Protein AF-0000000080793799 (afdb_homodimer)

Sequence (216 aa):
MGTHQEKREVLRRMFQERGFVVGDGLKYGVDLLLYTDCPSKVHSRYGILIDRRHTLLDIVGVQRTCASVNKALVVVFFDGLDVQMVSAERMELSGGGDRSLAARSPGTMGTHQEKREVLRRMFQERGFVVGDGLKYGVDLLLYTDCPSKVHSRYGILIDRRHTLLDIVGVQRTCASVNKALVVVFFDGLDVQMVSAERMELSGGGDRSLAARSPGT

InterPro domains:
  IPR006676 tRNA-splicing endonuclease [PTHR21227] (15-79)
  IPR006677 tRNA intron endonuclease, catalytic domain-like [PF01974] (7-79)
  IPR006677 tRNA intron endonuclease, catalytic domain-like [cd22363] (17-75)
  IPR011856 tRNA endonuclease-like domain superfamily [G3DSA:3.40.1350.10] (10-92)
  IPR036167 tRNA intron endonuclease, catalytic domain-like superfamily [SSF53032] (14-79)

Solvent-accessible surface area (backbone atoms only — not comparable to full-atom values): 11858 Å² total; per-residue (Å²): 131,70,54,71,68,51,48,49,51,52,51,48,51,55,43,42,75,60,56,28,40,77,45,82,14,62,94,56,70,24,62,29,26,34,16,41,42,61,68,91,77,36,68,51,48,34,33,34,31,72,60,79,79,56,47,67,67,53,48,51,54,39,35,51,52,27,46,75,72,62,20,46,31,32,40,30,41,73,60,82,93,42,78,43,38,31,33,49,42,72,46,40,72,61,79,83,52,98,43,23,59,68,42,55,70,79,75,127,131,69,54,71,69,50,49,51,48,52,50,50,51,55,43,42,75,60,55,28,40,76,44,82,14,62,93,54,69,25,61,28,26,34,15,42,42,59,68,92,76,36,68,50,47,34,32,34,30,72,59,78,80,56,47,68,68,53,48,51,54,38,34,50,52,28,47,75,70,64,20,48,29,32,40,31,41,72,59,81,92,42,78,45,39,32,32,48,41,73,45,39,73,60,78,82,51,98,42,23,58,66,41,57,71,79,76,126

Structure (mmCIF, N/CA/C/O backbone):
data_AF-0000000080793799-model_v1
#
loop_
_entity.id
_entity.type
_entity.pdbx_description
1 polymer 'tRNA-intron lyase'
#
loop_
_atom_site.group_PDB
_atom_site.id
_atom_site.type_symbol
_atom_site.label_atom_id
_atom_site.label_alt_id
_atom_site.label_comp_id
_atom_site.label_asym_id
_atom_site.label_entity_id
_atom_site.label_seq_id
_atom_site.pdbx_PDB_ins_code
_atom_site.Cartn_x
_atom_site.Cartn_y
_atom_site.Cartn_z
_atom_site.occupancy
_atom_site.B_iso_or_equiv
_atom_site.auth_seq_id
_atom_site.auth_comp_id
_atom_site.auth_asym_id
_atom_site.auth_atom_id
_atom_site.pdbx_PDB_model_num
ATOM 1 N N . MET A 1 1 ? 8.195 -7.23 -22.5 1 61.59 1 MET A N 1
ATOM 2 C CA . MET A 1 1 ? 7.441 -7.75 -21.375 1 61.59 1 MET A CA 1
ATOM 3 C C . MET A 1 1 ? 6.156 -8.422 -21.828 1 61.59 1 MET A C 1
ATOM 5 O O . MET A 1 1 ? 5.531 -7.98 -22.797 1 61.59 1 MET A O 1
ATOM 9 N N . GLY A 1 2 ? 6.027 -9.742 -21.469 1 78.06 2 GLY A N 1
ATOM 10 C CA . GLY A 1 2 ? 5.043 -10.688 -21.969 1 78.06 2 GLY A CA 1
ATOM 11 C C . GLY A 1 2 ? 3.613 -10.273 -21.672 1 78.06 2 GLY A C 1
ATOM 12 O O . GLY A 1 2 ? 3.377 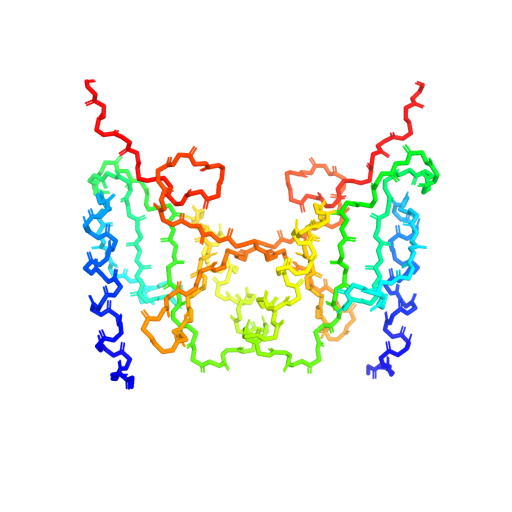-9.211 -21.078 1 78.06 2 GLY A O 1
ATOM 13 N N . THR A 1 3 ? 2.76 -10.82 -22.312 1 91.75 3 THR A N 1
ATOM 14 C CA . THR A 1 3 ? 1.328 -10.648 -22.094 1 91.75 3 THR A CA 1
ATOM 15 C C . THR A 1 3 ? 1 -10.75 -20.609 1 91.75 3 THR A C 1
ATOM 17 O O . THR A 1 3 ? 1.843 -11.164 -19.797 1 91.75 3 THR A O 1
ATOM 20 N N . HIS A 1 4 ? -0.166 -10.266 -20.203 1 94.44 4 HIS A N 1
ATOM 21 C CA . HIS A 1 4 ? -0.636 -10.383 -18.828 1 94.44 4 HIS A CA 1
ATOM 22 C C . HIS A 1 4 ? -0.598 -11.836 -18.359 1 94.44 4 HIS A C 1
ATOM 24 O O . HIS A 1 4 ? -0.172 -12.117 -17.234 1 94.44 4 HIS A O 1
ATOM 30 N N . GLN A 1 5 ? -1.033 -12.703 -19.25 1 94.94 5 GLN A N 1
ATOM 31 C CA . GLN A 1 5 ? -1.045 -14.125 -18.922 1 94.94 5 GLN A CA 1
ATOM 32 C C . GLN A 1 5 ? 0.367 -14.641 -18.656 1 94.94 5 GLN A C 1
ATOM 34 O O . GLN A 1 5 ? 0.58 -15.445 -17.75 1 94.94 5 GLN A O 1
ATOM 39 N N . GLU A 1 6 ? 1.269 -14.203 -19.438 1 94.88 6 GLU A N 1
ATOM 40 C CA . GLU A 1 6 ? 2.658 -14.609 -19.234 1 94.88 6 GLU A CA 1
ATOM 41 C C . GLU A 1 6 ? 3.203 -14.094 -17.906 1 94.88 6 GLU A C 1
ATOM 43 O O . GLU A 1 6 ? 3.912 -14.82 -17.203 1 94.88 6 GLU A O 1
ATOM 48 N N . LYS A 1 7 ? 2.881 -12.875 -17.609 1 95.38 7 LYS A N 1
ATOM 49 C CA . LYS A 1 7 ? 3.283 -12.297 -16.328 1 95.38 7 LYS A CA 1
ATOM 50 C C . LYS A 1 7 ? 2.697 -13.086 -15.156 1 95.38 7 LYS A C 1
ATOM 52 O O . LYS A 1 7 ? 3.387 -13.344 -14.172 1 95.38 7 LYS A O 1
ATOM 57 N N . ARG A 1 8 ? 1.468 -13.398 -15.305 1 96.62 8 ARG A N 1
ATOM 58 C CA . ARG A 1 8 ? 0.794 -14.195 -14.289 1 96.62 8 ARG A CA 1
ATOM 59 C C . ARG A 1 8 ? 1.518 -15.523 -14.062 1 96.62 8 ARG A C 1
ATOM 61 O O . ARG A 1 8 ? 1.715 -15.945 -12.922 1 96.62 8 ARG A O 1
ATOM 68 N N . GLU A 1 9 ? 1.863 -16.109 -15.102 1 96.44 9 GLU A N 1
ATOM 69 C CA . GLU A 1 9 ? 2.553 -17.391 -15.008 1 96.44 9 GLU A CA 1
ATOM 70 C C . GLU A 1 9 ? 3.936 -17.234 -14.383 1 96.44 9 GLU A C 1
ATOM 72 O O . GLU A 1 9 ? 4.379 -18.094 -13.617 1 96.44 9 GLU A O 1
ATOM 77 N N . VAL A 1 10 ? 4.598 -16.234 -14.781 1 95.5 10 VAL A N 1
ATOM 78 C CA . VAL A 1 10 ? 5.898 -15.945 -14.188 1 95.5 10 VAL A CA 1
ATOM 79 C C . VAL A 1 10 ? 5.75 -15.781 -12.672 1 95.5 10 VAL A C 1
ATOM 81 O O . VAL A 1 10 ? 6.516 -16.359 -11.898 1 95.5 10 VAL A O 1
ATOM 84 N N . LEU A 1 11 ? 4.789 -15.039 -12.258 1 96.25 11 LEU A N 1
ATOM 85 C CA . LEU A 1 11 ? 4.559 -14.805 -10.836 1 96.25 11 LEU A CA 1
ATOM 86 C C . LEU A 1 11 ? 4.172 -16.094 -10.125 1 96.25 11 LEU A C 1
ATOM 88 O O . LEU A 1 11 ? 4.629 -16.359 -9.008 1 96.25 11 LEU A O 1
ATOM 92 N N . ARG A 1 12 ? 3.357 -16.828 -10.766 1 96.88 12 ARG A N 1
ATOM 93 C CA . ARG A 1 12 ? 2.961 -18.109 -10.203 1 96.88 12 ARG A CA 1
ATOM 94 C C . ARG A 1 12 ? 4.18 -18.984 -9.898 1 96.88 12 ARG A C 1
ATOM 96 O O . ARG A 1 12 ? 4.324 -19.484 -8.781 1 96.88 12 ARG A O 1
ATOM 103 N N . ARG A 1 13 ? 4.98 -19.078 -10.828 1 95.62 13 ARG A N 1
ATOM 104 C CA . ARG A 1 13 ? 6.188 -19.891 -10.672 1 95.62 13 ARG A CA 1
ATOM 105 C C . ARG A 1 13 ? 7.078 -19.328 -9.57 1 95.62 13 ARG A C 1
ATOM 107 O O . ARG A 1 13 ? 7.598 -20.062 -8.734 1 95.62 13 ARG A O 1
ATOM 114 N N . MET A 1 14 ? 7.242 -18.094 -9.594 1 93.19 14 MET A N 1
ATOM 115 C CA . MET A 1 14 ? 8.07 -17.406 -8.602 1 93.19 14 MET A CA 1
ATOM 116 C C . MET A 1 14 ? 7.582 -17.703 -7.191 1 93.19 14 MET A C 1
ATOM 118 O O . MET A 1 14 ? 8.375 -18.031 -6.309 1 93.19 14 MET A O 1
ATOM 122 N N . PHE A 1 15 ? 6.34 -17.609 -6.93 1 93.88 15 PHE A N 1
ATOM 123 C CA . PHE A 1 15 ? 5.781 -17.828 -5.602 1 93.88 15 PHE A CA 1
ATOM 124 C C . PHE A 1 15 ? 5.852 -19.297 -5.223 1 93.88 15 PHE A C 1
ATOM 126 O O . PHE A 1 15 ? 6.113 -19.641 -4.066 1 93.88 15 PHE A O 1
ATOM 133 N N . GLN A 1 16 ? 5.617 -20.156 -6.176 1 93.31 16 GLN A N 1
ATOM 134 C CA . GLN A 1 16 ? 5.723 -21.594 -5.922 1 93.31 16 GLN A CA 1
ATOM 135 C C . GLN A 1 16 ? 7.145 -21.984 -5.52 1 93.31 16 GLN A C 1
ATOM 137 O O . GLN A 1 16 ? 7.34 -22.797 -4.613 1 93.31 16 GLN A O 1
ATOM 142 N N . GLU A 1 17 ? 8.055 -21.375 -6.195 1 92.06 17 GLU A N 1
ATOM 143 C CA . GLU A 1 17 ? 9.461 -21.641 -5.887 1 92.06 17 GLU A CA 1
ATOM 144 C C . GLU A 1 17 ? 9.797 -21.203 -4.465 1 92.06 17 GLU A C 1
ATOM 146 O O . GLU A 1 17 ? 10.773 -21.672 -3.883 1 92.06 17 GLU A O 1
ATOM 151 N N . ARG A 1 18 ? 8.984 -20.406 -3.924 1 88.88 18 ARG A N 1
ATOM 152 C CA . ARG A 1 18 ? 9.227 -19.906 -2.574 1 88.88 18 ARG A CA 1
ATOM 153 C C . ARG A 1 18 ? 8.336 -20.609 -1.558 1 88.88 18 ARG A C 1
ATOM 155 O O . ARG A 1 18 ? 8.25 -20.188 -0.403 1 88.88 18 ARG A O 1
ATOM 162 N N . GLY A 1 19 ? 7.625 -21.547 -2.039 1 85.69 19 GLY A N 1
ATOM 163 C CA . GLY A 1 19 ? 6.926 -22.438 -1.124 1 85.69 19 GLY A CA 1
ATOM 164 C C . GLY A 1 19 ? 5.453 -22.109 -0.974 1 85.69 19 GLY A C 1
ATOM 165 O O . GLY A 1 19 ? 4.758 -22.703 -0.151 1 85.69 19 GLY A O 1
ATOM 166 N N . PHE A 1 20 ? 5.055 -21.219 -1.722 1 90.31 20 PHE A N 1
ATOM 167 C CA . PHE A 1 20 ? 3.633 -20.906 -1.652 1 90.31 20 PHE A CA 1
ATOM 168 C C . PHE A 1 20 ? 2.82 -21.875 -2.502 1 90.31 20 PHE A C 1
ATOM 170 O O . PHE A 1 20 ? 3.295 -22.359 -3.535 1 90.31 20 PHE A O 1
ATOM 177 N N . VAL A 1 21 ? 1.717 -22.156 -1.982 1 92.94 21 VAL A N 1
ATOM 178 C CA . VAL A 1 21 ? 0.688 -22.719 -2.857 1 92.94 21 VAL A CA 1
ATOM 179 C C . VAL A 1 21 ? -0.091 -21.578 -3.518 1 92.94 21 VAL A C 1
ATOM 181 O O . VAL A 1 21 ? -0.483 -20.609 -2.854 1 92.94 21 VAL A O 1
ATOM 184 N N . VAL A 1 22 ? -0.248 -21.734 -4.832 1 94.38 22 VAL A N 1
ATOM 185 C CA . VAL A 1 22 ? -0.795 -20.609 -5.594 1 94.38 22 VAL A CA 1
ATOM 186 C C . VAL A 1 22 ? -2.154 -21 -6.172 1 94.38 22 VAL A C 1
ATOM 188 O O . VAL A 1 22 ? -2.299 -22.062 -6.781 1 94.38 22 VAL A O 1
ATOM 191 N N . GLY A 1 23 ? -3.096 -20.125 -5.891 1 95.44 23 GLY A N 1
ATOM 192 C CA . GLY A 1 23 ? -4.438 -20.344 -6.41 1 95.44 23 GLY A CA 1
ATOM 193 C C . GLY A 1 23 ? -4.918 -19.203 -7.305 1 95.44 23 GLY A C 1
ATOM 194 O O . GLY A 1 23 ? -4.207 -18.219 -7.504 1 95.44 23 GLY A O 1
ATOM 195 N N . ASP A 1 24 ? -6.121 -19.406 -7.91 1 95.5 24 ASP A N 1
ATOM 196 C CA . ASP A 1 24 ? -6.746 -18.406 -8.766 1 95.5 24 ASP A CA 1
ATOM 197 C C . ASP A 1 24 ? -7.418 -17.312 -7.926 1 95.5 24 ASP A C 1
ATOM 199 O O . ASP A 1 24 ? -8.109 -17.609 -6.949 1 95.5 24 ASP A O 1
ATOM 203 N N . GLY A 1 25 ? -7.215 -16.078 -8.352 1 96.25 25 GLY A N 1
ATOM 204 C CA . GLY A 1 25 ? -7.715 -14.977 -7.543 1 96.25 25 GLY A CA 1
ATOM 205 C C . GLY A 1 25 ? -8.867 -14.234 -8.188 1 96.25 25 GLY A C 1
ATOM 206 O O . GLY A 1 25 ? -9.367 -13.25 -7.641 1 96.25 25 GLY A O 1
ATOM 207 N N . LEU A 1 26 ? -9.359 -14.633 -9.297 1 94.38 26 LEU A N 1
ATOM 208 C CA . LEU A 1 26 ? -10.328 -13.898 -10.109 1 94.38 26 LEU A CA 1
ATOM 209 C C . LEU A 1 26 ? -11.594 -13.594 -9.305 1 94.38 26 LEU A C 1
ATOM 211 O O . LEU A 1 26 ? -12.164 -12.508 -9.422 1 94.38 26 LEU A O 1
ATOM 215 N N . LYS A 1 27 ? -12.031 -14.516 -8.539 1 93.25 27 LYS A N 1
ATOM 216 C CA . LYS A 1 27 ? -13.242 -14.336 -7.75 1 93.25 27 LYS A CA 1
ATOM 217 C C . LYS A 1 27 ? -13.109 -13.156 -6.797 1 93.25 27 LYS A C 1
ATOM 219 O O . LYS A 1 27 ? -14.117 -12.609 -6.332 1 93.25 27 LYS A O 1
ATOM 224 N N . TYR A 1 28 ? -11.953 -12.789 -6.527 1 94.81 28 TYR A N 1
ATOM 225 C CA . TYR A 1 28 ? -11.711 -11.695 -5.59 1 94.81 28 TYR A CA 1
ATOM 226 C C . TYR A 1 28 ? -11.141 -10.477 -6.305 1 94.81 28 TYR A C 1
ATOM 228 O O . TYR A 1 28 ? -10.703 -9.523 -5.656 1 94.81 28 TYR A O 1
ATOM 236 N N . GLY A 1 29 ? -11.016 -10.531 -7.562 1 95.62 29 GLY A N 1
ATOM 237 C CA . GLY A 1 29 ? -10.57 -9.367 -8.32 1 95.62 29 GLY A CA 1
ATOM 238 C C . GLY A 1 29 ? -9.055 -9.266 -8.414 1 95.62 29 GLY A C 1
ATOM 239 O O . GLY A 1 29 ? -8.523 -8.211 -8.766 1 95.62 29 GLY A O 1
ATOM 240 N N . VAL A 1 30 ? -8.398 -10.336 -8.062 1 98 30 VAL A N 1
ATOM 241 C CA . VAL A 1 30 ? -6.945 -10.336 -8.156 1 98 30 VAL A CA 1
ATOM 242 C C . VAL A 1 30 ? -6.492 -11.43 -9.117 1 98 30 VAL A C 1
ATOM 244 O O . VAL A 1 30 ? -7.309 -12.211 -9.609 1 98 30 VAL A O 1
ATOM 247 N N . ASP A 1 31 ? -5.195 -11.438 -9.352 1 98.19 31 ASP A N 1
ATOM 248 C CA . ASP A 1 31 ? -4.668 -12.383 -10.328 1 98.19 31 ASP A CA 1
ATOM 249 C C . ASP A 1 31 ? -4.387 -13.742 -9.688 1 98.19 31 ASP A C 1
ATOM 251 O O . ASP A 1 31 ? -4.672 -14.781 -10.281 1 98.19 31 ASP A O 1
ATOM 255 N N . LEU A 1 32 ? -3.766 -13.711 -8.477 1 97.75 32 LEU A N 1
ATOM 256 C CA . LEU A 1 32 ? -3.381 -14.93 -7.777 1 97.75 32 LEU A CA 1
ATOM 257 C C . LEU A 1 32 ? -3.727 -14.844 -6.297 1 97.75 32 LEU A C 1
ATOM 259 O O . LEU A 1 32 ? -3.77 -13.75 -5.727 1 97.75 32 LEU A O 1
ATOM 263 N N . LEU A 1 33 ? -3.938 -15.977 -5.691 1 96.12 33 LEU A N 1
ATOM 264 C CA . LEU A 1 33 ? -3.986 -16.141 -4.242 1 96.12 33 LEU A CA 1
ATOM 265 C C . LEU A 1 33 ? -2.773 -16.922 -3.75 1 96.12 33 LEU A C 1
ATOM 267 O O . LEU A 1 33 ? -2.344 -17.891 -4.395 1 96.12 33 LEU A O 1
ATOM 271 N N . LEU A 1 34 ? -2.281 -16.5 -2.631 1 94.38 34 LEU A N 1
ATOM 272 C CA . LEU A 1 34 ? -1.158 -17.219 -2.041 1 94.38 34 LEU A CA 1
ATOM 273 C C . LEU A 1 34 ? -1.562 -17.859 -0.721 1 94.38 34 LEU A C 1
ATOM 275 O O . LEU A 1 34 ? -2.029 -17.188 0.194 1 94.38 34 LEU A O 1
ATOM 279 N N . TYR A 1 35 ? -1.274 -19.125 -0.653 1 88.94 35 TYR A N 1
ATOM 280 C CA . TYR A 1 35 ? -1.492 -19.922 0.556 1 88.94 35 TYR A CA 1
ATOM 281 C C . TYR A 1 35 ? -0.166 -20.328 1.188 1 88.94 35 TYR A C 1
ATOM 283 O O . TYR A 1 35 ? 0.806 -20.594 0.482 1 88.94 35 TYR A O 1
ATOM 291 N N . THR A 1 36 ? -0.112 -20.234 2.479 1 79.56 36 THR A N 1
ATOM 292 C CA . THR A 1 36 ? 1.112 -20.625 3.168 1 79.56 36 THR A CA 1
ATOM 293 C C . THR A 1 36 ? 1.152 -22.141 3.381 1 79.56 36 THR A C 1
ATOM 295 O O . THR A 1 36 ? 2.188 -22.688 3.762 1 79.56 36 THR A O 1
ATOM 298 N N . ASP A 1 37 ? 0.125 -22.766 3.293 1 75.69 37 ASP A N 1
ATOM 299 C CA . ASP A 1 37 ? -0.027 -24.219 3.35 1 75.69 37 ASP A CA 1
ATOM 300 C C . ASP A 1 37 ? -1.157 -24.688 2.436 1 75.69 37 ASP A C 1
ATOM 302 O O . ASP A 1 37 ? -1.703 -23.906 1.659 1 75.69 37 ASP A O 1
ATOM 306 N N . CYS A 1 38 ? -1.33 -26.047 2.566 1 71.12 38 CYS A N 1
ATOM 307 C CA . CYS A 1 38 ? -2.391 -26.594 1.733 1 71.12 38 CYS A CA 1
ATOM 308 C C . CYS A 1 38 ? -3.693 -25.828 1.921 1 71.12 38 CYS A C 1
ATOM 310 O O . CYS A 1 38 ? -4.109 -25.578 3.053 1 71.12 38 CYS A O 1
ATOM 312 N N . PRO A 1 39 ? -4.27 -25.484 0.711 1 67.62 39 PRO A N 1
ATOM 313 C CA . PRO A 1 39 ? -5.484 -24.672 0.747 1 67.62 39 PRO A CA 1
ATOM 314 C C . PRO A 1 39 ? -6.574 -25.266 1.631 1 67.62 39 PRO A C 1
ATOM 316 O O . PRO A 1 39 ? -7.406 -24.531 2.176 1 67.62 39 PRO A O 1
ATOM 319 N N . SER A 1 40 ? -6.625 -26.484 1.667 1 68.56 40 SER A N 1
ATOM 320 C CA . SER A 1 40 ? -7.641 -27.172 2.473 1 68.56 40 SER A CA 1
ATOM 321 C C . SER A 1 40 ? -7.387 -26.969 3.963 1 68.56 40 SER A C 1
ATOM 323 O O . SER A 1 40 ? -8.289 -27.141 4.781 1 68.56 40 SER A O 1
ATOM 325 N N . LYS A 1 41 ? -6.195 -26.547 4.277 1 66.69 41 LYS A N 1
ATOM 326 C CA . LYS A 1 41 ? -5.781 -26.516 5.676 1 66.69 41 LYS A CA 1
ATOM 327 C C . LYS A 1 41 ? -5.672 -25.078 6.188 1 66.69 41 LYS A C 1
ATOM 329 O O . LYS A 1 41 ? -5.785 -24.844 7.391 1 66.69 41 LYS A O 1
ATOM 334 N N . VAL A 1 42 ? -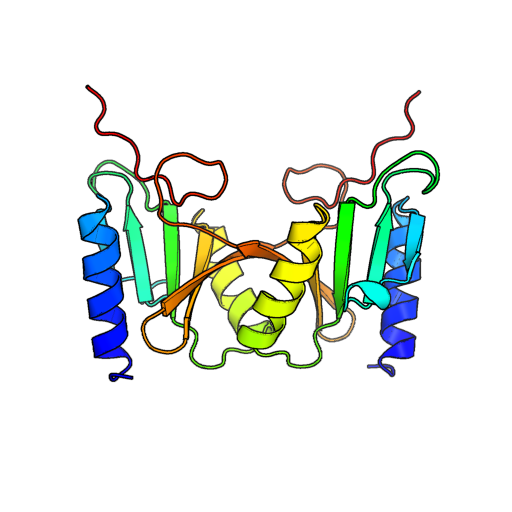5.383 -24.266 5.164 1 67.25 42 VAL A N 1
ATOM 335 C CA . VAL A 1 42 ? -5.105 -22.922 5.652 1 67.25 42 VAL A CA 1
ATOM 336 C C . VAL A 1 42 ? -5.785 -21.891 4.75 1 67.25 42 VAL A C 1
ATOM 338 O O . VAL A 1 42 ? -6.168 -22.203 3.621 1 67.25 42 VAL A O 1
ATOM 341 N N . HIS A 1 43 ? -5.98 -20.766 5.289 1 67.31 43 HIS A N 1
ATOM 342 C CA . HIS A 1 43 ? -6.504 -19.625 4.535 1 67.31 43 HIS A CA 1
ATOM 343 C C . HIS A 1 43 ? -5.391 -18.906 3.773 1 67.31 43 HIS A C 1
ATOM 345 O O . HIS A 1 43 ? -4.242 -18.891 4.223 1 67.31 43 HIS A O 1
ATOM 351 N N . SER A 1 44 ? -5.789 -18.578 2.477 1 73.5 44 SER A N 1
ATOM 352 C CA . SER A 1 44 ? -4.867 -17.703 1.769 1 73.5 44 SER A CA 1
ATOM 353 C C . SER A 1 44 ? -4.574 -16.438 2.576 1 73.5 44 SER A C 1
ATOM 355 O O . SER A 1 44 ? -5.461 -15.906 3.246 1 73.5 44 SER A O 1
ATOM 357 N N . ARG A 1 45 ? -3.385 -16.062 2.387 1 84.12 45 ARG A N 1
ATOM 358 C CA . ARG A 1 45 ? -2.963 -14.906 3.178 1 84.12 45 ARG A CA 1
ATOM 359 C C . ARG A 1 45 ? -2.836 -13.656 2.307 1 84.12 45 ARG A C 1
ATOM 361 O O . ARG A 1 45 ? -3.109 -12.547 2.76 1 84.12 45 ARG A O 1
ATOM 368 N N . TYR A 1 46 ? -2.584 -13.938 0.954 1 94.06 46 TYR A N 1
ATOM 369 C CA . TYR A 1 46 ? -2.303 -12.766 0.122 1 94.06 46 TYR A CA 1
ATOM 370 C C . TYR A 1 46 ? -3.09 -12.828 -1.182 1 94.06 46 TYR A C 1
ATOM 372 O O . TYR A 1 46 ? -3.232 -13.898 -1.78 1 94.06 46 TYR A O 1
ATOM 380 N N . GLY A 1 47 ? -3.605 -11.727 -1.613 1 97 47 GLY A N 1
ATOM 381 C CA . GLY A 1 47 ? -4.051 -11.492 -2.979 1 97 47 GLY A CA 1
ATOM 382 C C . GLY A 1 47 ? -3.045 -10.719 -3.812 1 97 47 GLY A C 1
ATOM 383 O O . GLY A 1 47 ? -2.625 -9.625 -3.432 1 97 47 GLY A O 1
ATOM 384 N N . ILE A 1 48 ? -2.729 -11.312 -4.918 1 97.81 48 ILE A N 1
ATOM 385 C CA . ILE A 1 48 ? -1.711 -10.719 -5.773 1 97.81 48 ILE A CA 1
ATOM 386 C C . ILE A 1 48 ? -2.375 -10.07 -6.988 1 97.81 48 ILE A C 1
ATOM 388 O O . ILE A 1 48 ? -3.078 -10.742 -7.75 1 97.81 48 ILE A O 1
ATOM 392 N N . LEU A 1 49 ? -2.125 -8.805 -7.199 1 98.12 49 LEU A N 1
ATOM 393 C CA . LEU A 1 49 ? -2.66 -8.031 -8.312 1 98.12 49 LEU A CA 1
ATOM 394 C C . LEU A 1 49 ? -1.536 -7.484 -9.188 1 98.12 49 LEU A C 1
ATOM 396 O O . LEU A 1 49 ? -0.673 -6.746 -8.703 1 98.12 49 LEU A O 1
ATOM 400 N N . ILE A 1 50 ? -1.54 -7.902 -10.414 1 97.25 50 ILE A N 1
ATOM 401 C CA . ILE A 1 50 ? -0.565 -7.367 -11.352 1 97.25 50 ILE A CA 1
ATOM 402 C C . ILE A 1 50 ? -1.024 -5.996 -11.844 1 97.25 50 ILE A C 1
ATOM 404 O O . ILE A 1 50 ? -2.098 -5.867 -12.438 1 97.25 50 ILE A O 1
ATOM 408 N N . ASP A 1 51 ? -0.161 -5.016 -11.539 1 95.56 51 ASP A N 1
ATOM 409 C CA . ASP A 1 51 ? -0.526 -3.652 -11.914 1 95.56 51 ASP A CA 1
ATOM 410 C C . ASP A 1 51 ? -0.625 -3.512 -13.438 1 95.56 51 ASP A C 1
ATOM 412 O O . ASP A 1 51 ? 0.322 -3.834 -14.156 1 95.56 51 ASP A O 1
ATOM 416 N N . ARG A 1 52 ? -1.662 -3.072 -13.938 1 92.31 52 ARG A N 1
ATOM 417 C CA . ARG A 1 52 ? -1.913 -2.703 -15.328 1 92.31 52 ARG A CA 1
ATOM 418 C C . ARG A 1 52 ? -2.309 -1.233 -15.438 1 92.31 52 ARG A C 1
ATOM 420 O O . ARG A 1 52 ? -3.252 -0.893 -16.156 1 92.31 52 ARG A O 1
ATOM 427 N N . ARG A 1 53 ? -1.577 -0.428 -14.641 1 90.38 53 ARG A N 1
ATOM 428 C CA . ARG A 1 53 ? -1.833 1.008 -14.586 1 90.38 53 ARG A CA 1
ATOM 429 C C . ARG A 1 53 ? -3.139 1.303 -13.852 1 90.38 53 ARG A C 1
ATOM 431 O O . ARG A 1 53 ? -3.963 2.082 -14.336 1 90.38 53 ARG A O 1
ATOM 438 N N . HIS A 1 54 ? -3.389 0.566 -12.836 1 92.38 54 HIS A N 1
ATOM 439 C CA . HIS A 1 54 ? -4.547 0.787 -11.969 1 92.38 54 HIS A CA 1
ATOM 440 C C . HIS A 1 54 ? -4.484 2.16 -11.312 1 92.38 54 HIS A C 1
ATOM 442 O O . HIS A 1 54 ? -3.412 2.613 -10.906 1 92.38 54 HIS A O 1
ATOM 448 N N . THR A 1 55 ? -5.629 2.771 -11.172 1 88.62 55 THR A N 1
ATOM 449 C CA . THR A 1 55 ? -5.73 3.971 -10.344 1 88.62 55 THR A CA 1
ATOM 450 C C . THR A 1 55 ? -5.793 3.607 -8.867 1 88.62 55 THR A C 1
ATOM 452 O O . THR A 1 55 ? -5.988 2.443 -8.516 1 88.62 55 THR A O 1
ATOM 455 N N . LEU A 1 56 ? -5.578 4.57 -8.016 1 89.12 56 LEU A N 1
ATOM 456 C CA . LEU A 1 56 ? -5.719 4.324 -6.582 1 89.12 56 LEU A CA 1
ATOM 457 C C . LEU A 1 56 ? -7.137 3.875 -6.246 1 89.12 56 LEU A C 1
ATOM 459 O O . LEU A 1 56 ? -7.336 3.049 -5.352 1 89.12 56 LEU A O 1
ATOM 463 N N . LEU A 1 57 ? -8.07 4.434 -6.957 1 87.69 57 LEU A N 1
ATOM 464 C CA . LEU A 1 57 ? -9.453 4.012 -6.75 1 87.69 57 LEU A CA 1
ATOM 465 C C . LEU A 1 57 ? -9.617 2.525 -7.055 1 87.69 57 LEU A C 1
ATOM 467 O O . LEU A 1 57 ? -10.289 1.808 -6.312 1 87.69 57 LEU A O 1
ATOM 471 N N . ASP A 1 58 ? -8.992 2.051 -8.133 1 91.81 58 ASP A N 1
ATOM 472 C CA . ASP A 1 58 ? -9.008 0.63 -8.469 1 91.81 58 ASP A CA 1
ATOM 473 C C . ASP A 1 58 ? -8.406 -0.206 -7.34 1 91.81 58 ASP A C 1
ATOM 475 O O . ASP A 1 58 ? -8.992 -1.212 -6.926 1 91.81 58 ASP A O 1
ATOM 479 N N . ILE A 1 59 ? -7.332 0.304 -6.879 1 93.19 59 ILE A N 1
ATOM 480 C CA . ILE A 1 59 ? -6.586 -0.437 -5.867 1 93.19 59 ILE A CA 1
ATOM 481 C C . ILE A 1 59 ? -7.398 -0.506 -4.578 1 93.19 59 ILE A C 1
ATOM 483 O O . ILE A 1 59 ? -7.5 -1.567 -3.957 1 93.19 59 ILE A O 1
ATOM 487 N N . VAL A 1 60 ? -7.945 0.589 -4.195 1 91.5 60 VAL A N 1
ATOM 488 C CA . VAL A 1 60 ? -8.75 0.635 -2.979 1 91.5 60 VAL A CA 1
ATOM 489 C C . VAL A 1 60 ? -9.93 -0.33 -3.105 1 91.5 60 VAL A C 1
ATOM 491 O O . VAL A 1 60 ? -10.281 -1.021 -2.145 1 91.5 60 VAL A O 1
ATOM 494 N N . GLY A 1 61 ? -10.531 -0.34 -4.223 1 93.69 61 GLY A N 1
ATOM 495 C CA . GLY A 1 61 ? -11.625 -1.27 -4.441 1 93.69 61 GLY A CA 1
ATOM 496 C C . GLY A 1 61 ? -11.227 -2.721 -4.266 1 93.69 61 GLY A C 1
ATOM 497 O O . GLY A 1 61 ? -11.922 -3.484 -3.592 1 93.69 61 GLY A O 1
ATOM 498 N N . VAL A 1 62 ? -10.164 -3.08 -4.867 1 96.25 62 VAL A N 1
ATOM 499 C CA . VAL A 1 62 ? -9.68 -4.449 -4.762 1 96.25 62 VAL A CA 1
ATOM 500 C C . VAL A 1 62 ? -9.242 -4.734 -3.326 1 96.25 62 VAL A C 1
ATOM 502 O O . VAL A 1 62 ? -9.477 -5.824 -2.801 1 96.25 62 VAL A O 1
ATOM 505 N N . GLN A 1 63 ? -8.633 -3.744 -2.703 1 95.19 63 GLN A N 1
ATOM 506 C CA . GLN A 1 63 ? -8.188 -3.881 -1.32 1 95.19 63 GLN A CA 1
ATOM 507 C C . GLN A 1 63 ? -9.359 -4.168 -0.389 1 95.19 63 GLN A C 1
ATOM 509 O O . GLN A 1 63 ? -9.25 -4.992 0.52 1 95.19 63 GLN A O 1
ATOM 514 N N . ARG A 1 64 ? -10.445 -3.467 -0.63 1 92.88 64 ARG A N 1
ATOM 515 C CA . ARG A 1 64 ? -11.633 -3.699 0.181 1 92.88 64 ARG A CA 1
ATOM 516 C C . ARG A 1 64 ? -12.133 -5.133 0.025 1 92.88 64 ARG A C 1
ATOM 518 O O . ARG A 1 64 ? -12.5 -5.777 1.008 1 92.88 64 ARG A O 1
ATOM 525 N N . THR A 1 65 ? -12.141 -5.625 -1.171 1 95.06 65 THR A N 1
ATOM 526 C CA . THR A 1 65 ? -12.57 -6.988 -1.45 1 95.06 65 THR A CA 1
ATOM 527 C C . THR A 1 65 ? -11.656 -7.996 -0.766 1 95.06 65 THR A C 1
ATOM 529 O O . THR A 1 65 ? -12.133 -8.938 -0.128 1 95.06 65 THR A O 1
ATOM 532 N N . CYS A 1 66 ? -10.398 -7.777 -0.819 1 95.12 66 CYS A N 1
ATOM 533 C CA . CYS A 1 66 ? -9.43 -8.656 -0.172 1 95.12 66 CYS A CA 1
ATOM 534 C C . CYS A 1 66 ? -9.57 -8.602 1.345 1 95.12 66 CYS A C 1
ATOM 536 O O . CYS A 1 66 ? -9.57 -9.641 2.008 1 95.12 66 CYS A O 1
ATOM 538 N N . ALA A 1 67 ? -9.672 -7.402 1.854 1 93.06 67 ALA A N 1
ATOM 539 C CA . ALA A 1 67 ? -9.773 -7.219 3.301 1 93.06 67 ALA A CA 1
ATOM 540 C C . ALA A 1 67 ? -11.008 -7.918 3.859 1 93.06 67 ALA A C 1
ATOM 542 O O . ALA A 1 67 ? -10.969 -8.477 4.957 1 93.06 67 ALA A O 1
ATOM 543 N N . SER A 1 68 ? -12.07 -7.875 3.164 1 93.38 68 SER A N 1
ATOM 544 C CA . SER A 1 68 ? -13.328 -8.461 3.631 1 93.38 68 SER A CA 1
ATOM 545 C C . SER A 1 68 ? -13.188 -9.969 3.842 1 93.38 68 SER A C 1
ATOM 547 O O . SER A 1 68 ? -13.953 -10.57 4.594 1 93.38 68 SER A O 1
ATOM 549 N N . VAL A 1 69 ? -12.227 -10.617 3.283 1 91.88 69 VAL A N 1
ATOM 550 C CA . VAL A 1 69 ? -12.016 -12.055 3.439 1 91.88 69 VAL A CA 1
ATOM 551 C C . VAL A 1 69 ? -10.641 -12.305 4.062 1 91.88 69 VAL A C 1
ATOM 553 O O . VAL A 1 69 ? -10.055 -13.375 3.885 1 91.88 69 VAL A O 1
ATOM 556 N N . ASN A 1 70 ? -10.086 -11.242 4.648 1 90.25 70 ASN A N 1
ATOM 557 C CA . ASN A 1 70 ? -8.883 -11.289 5.473 1 90.25 70 ASN A CA 1
ATOM 558 C C . ASN A 1 70 ? -7.648 -11.633 4.645 1 90.25 70 ASN A C 1
ATOM 560 O O . ASN A 1 70 ? -6.832 -12.469 5.051 1 90.25 70 ASN A O 1
ATOM 564 N N . LYS A 1 71 ? -7.516 -11.117 3.471 1 91.88 71 LYS A N 1
ATOM 565 C CA . LYS A 1 71 ? -6.328 -11.25 2.635 1 91.88 71 LYS A CA 1
ATOM 566 C C . LYS A 1 71 ? -5.621 -9.906 2.475 1 91.88 71 LYS A C 1
ATOM 568 O O . LYS A 1 71 ? -6.27 -8.875 2.283 1 91.88 71 LYS A O 1
ATOM 573 N N . ALA A 1 72 ? -4.367 -9.953 2.607 1 93.25 72 ALA A N 1
ATOM 574 C CA . ALA A 1 72 ? -3.594 -8.75 2.33 1 93.25 72 ALA A CA 1
ATOM 575 C C . ALA A 1 72 ? -3.385 -8.562 0.831 1 93.25 72 ALA A C 1
ATOM 577 O O . ALA A 1 72 ? -2.984 -9.492 0.133 1 93.25 72 ALA A O 1
ATOM 578 N N . LEU A 1 73 ? -3.635 -7.387 0.375 1 96.75 73 LEU A N 1
ATOM 579 C CA . LEU A 1 73 ? -3.422 -7.105 -1.04 1 96.75 73 LEU A CA 1
ATOM 580 C C . LEU A 1 73 ? -1.97 -6.727 -1.307 1 96.75 73 LEU A C 1
ATOM 582 O O . LEU A 1 73 ? -1.417 -5.852 -0.634 1 96.75 73 LEU A O 1
ATOM 586 N N . VAL A 1 74 ? -1.414 -7.41 -2.26 1 96.69 74 VAL A N 1
ATOM 587 C CA . VAL A 1 74 ? -0.085 -7.078 -2.764 1 96.69 74 VAL A CA 1
ATOM 588 C C . VAL A 1 74 ? -0.166 -6.742 -4.25 1 96.69 74 VAL A C 1
ATOM 590 O O . VAL A 1 74 ? -0.633 -7.555 -5.055 1 96.69 74 VAL A O 1
ATOM 593 N N . VAL A 1 75 ? 0.279 -5.586 -4.555 1 97.25 75 VAL A N 1
ATOM 594 C CA . VAL A 1 75 ? 0.313 -5.145 -5.945 1 97.25 75 VAL A CA 1
ATOM 595 C C . VAL A 1 75 ? 1.718 -5.336 -6.516 1 97.25 75 VAL A C 1
ATOM 597 O O . VAL A 1 75 ? 2.705 -4.941 -5.891 1 97.25 75 VAL A O 1
ATOM 600 N N . VAL A 1 76 ? 1.72 -5.914 -7.703 1 96.44 76 VAL A N 1
ATOM 601 C CA . VAL A 1 76 ? 2.998 -6.234 -8.328 1 96.44 76 VAL A CA 1
ATOM 602 C C . VAL A 1 76 ? 3.145 -5.453 -9.633 1 96.44 76 VAL A C 1
ATOM 604 O O . VAL A 1 76 ? 2.193 -5.344 -10.406 1 96.44 76 VAL A O 1
ATOM 607 N N . PHE A 1 77 ? 4.207 -4.922 -9.867 1 92.62 77 PHE A N 1
ATOM 608 C CA . PHE A 1 77 ? 4.5 -4.297 -11.148 1 92.62 77 PHE A CA 1
ATOM 609 C C . PHE A 1 77 ? 5.863 -4.742 -11.672 1 92.62 77 PHE A C 1
ATOM 611 O O . PHE A 1 77 ? 6.801 -4.93 -10.891 1 92.62 77 PHE A O 1
ATOM 618 N N . PHE A 1 78 ? 5.84 -4.961 -12.938 1 90.06 78 PHE A N 1
ATOM 619 C CA . PHE A 1 78 ? 7.055 -5.395 -13.617 1 90.06 78 PHE A CA 1
ATOM 620 C C . PHE A 1 78 ? 7.836 -4.195 -14.141 1 90.06 78 PHE A C 1
ATOM 622 O O . PHE A 1 78 ? 7.273 -3.324 -14.812 1 90.06 78 PHE A O 1
ATOM 629 N N . ASP A 1 79 ? 9 -4.066 -13.68 1 84.06 79 ASP A N 1
ATOM 630 C CA . ASP A 1 79 ? 9.977 -3.119 -14.203 1 84.06 79 ASP A CA 1
ATOM 631 C C . ASP A 1 79 ? 11.086 -3.84 -14.969 1 84.06 79 ASP A C 1
ATOM 633 O O . ASP A 1 79 ? 12.117 -4.191 -14.398 1 84.06 79 ASP A O 1
ATOM 637 N N . GLY A 1 80 ? 10.836 -3.982 -16.234 1 83.31 80 GLY A N 1
ATOM 638 C CA . GLY A 1 80 ? 11.688 -4.91 -16.969 1 83.31 80 GLY A CA 1
ATOM 639 C C . GLY A 1 80 ? 11.609 -6.332 -16.438 1 83.31 80 GLY A C 1
ATOM 640 O O . GLY A 1 80 ? 10.516 -6.91 -16.359 1 83.31 80 GLY A O 1
ATOM 641 N N . LEU A 1 81 ? 12.781 -6.906 -15.984 1 82.62 81 LEU A N 1
ATOM 642 C CA . LEU A 1 81 ? 12.836 -8.266 -15.453 1 82.62 81 LEU A CA 1
ATOM 643 C C . LEU A 1 81 ? 12.648 -8.273 -13.945 1 82.62 81 LEU A C 1
ATOM 645 O O . LEU A 1 81 ? 12.484 -9.336 -13.336 1 82.62 81 LEU A O 1
ATOM 649 N N . ASP A 1 82 ? 12.578 -7.07 -13.477 1 87.06 82 ASP A N 1
ATOM 650 C CA . ASP A 1 82 ? 12.453 -6.961 -12.023 1 87.06 82 ASP A CA 1
ATOM 651 C C . ASP A 1 82 ? 10.992 -6.906 -11.602 1 87.06 82 ASP A C 1
ATOM 653 O O . ASP A 1 82 ? 10.148 -6.375 -12.336 1 87.06 82 ASP A O 1
ATOM 657 N N . VAL A 1 83 ? 10.742 -7.555 -10.547 1 91.62 83 VAL A N 1
ATOM 658 C CA . VAL A 1 83 ? 9.406 -7.559 -9.977 1 91.62 83 VAL A CA 1
ATOM 659 C C . VAL A 1 83 ? 9.398 -6.766 -8.672 1 91.62 83 VAL A C 1
ATOM 661 O O . VAL A 1 83 ? 10.195 -7.023 -7.773 1 91.62 83 VAL A O 1
ATOM 664 N N . GLN A 1 84 ? 8.531 -5.762 -8.703 1 91.69 84 GLN A N 1
ATOM 665 C CA . GLN A 1 84 ? 8.344 -5 -7.469 1 91.69 84 GLN A CA 1
ATOM 666 C C . GLN A 1 84 ? 6.984 -5.309 -6.844 1 91.69 84 GLN A C 1
ATOM 668 O O . GLN A 1 84 ? 5.984 -5.453 -7.551 1 91.69 84 GLN A O 1
ATOM 673 N N . MET A 1 85 ? 7.031 -5.398 -5.531 1 94.5 85 MET A N 1
ATOM 674 C CA . MET A 1 85 ? 5.809 -5.73 -4.805 1 94.5 85 MET A CA 1
ATOM 675 C C . MET A 1 85 ? 5.527 -4.703 -3.715 1 94.5 85 MET A C 1
ATOM 677 O O . MET A 1 85 ? 6.43 -4.312 -2.977 1 94.5 85 MET A O 1
ATOM 681 N N . VAL A 1 86 ? 4.32 -4.285 -3.725 1 94.38 86 VAL A N 1
ATOM 682 C CA . VAL A 1 86 ? 3.895 -3.311 -2.727 1 94.38 86 VAL A CA 1
ATOM 683 C C . VAL A 1 86 ? 2.605 -3.785 -2.059 1 94.38 86 VAL A C 1
ATOM 685 O O . VAL A 1 86 ? 1.629 -4.109 -2.736 1 94.38 86 VAL A O 1
ATOM 688 N N . SER A 1 87 ? 2.674 -3.893 -0.774 1 95.12 87 SER A N 1
ATOM 689 C CA . SER A 1 87 ? 1.43 -4.168 -0.065 1 95.12 87 SER A CA 1
ATOM 690 C C . SER A 1 87 ? 0.604 -2.9 0.12 1 95.12 87 SER A C 1
ATOM 692 O O . SER A 1 87 ? 1.157 -1.814 0.302 1 95.12 87 SER A O 1
ATOM 694 N N . ALA A 1 88 ? -0.634 -3.018 -0.01 1 94.38 88 ALA A N 1
ATOM 695 C CA . ALA A 1 88 ? -1.576 -1.919 0.188 1 94.38 88 ALA A CA 1
ATOM 696 C C . ALA A 1 88 ? -2.529 -2.215 1.343 1 94.38 88 ALA A C 1
ATOM 698 O O . ALA A 1 88 ? -3.246 -3.219 1.323 1 94.38 88 ALA A O 1
ATOM 699 N N . GLU A 1 89 ? -2.52 -1.39 2.312 1 93.25 89 GLU A N 1
ATOM 700 C CA . GLU A 1 89 ? -3.391 -1.557 3.471 1 93.25 89 GLU A CA 1
ATOM 701 C C . GLU A 1 89 ? -4.195 -0.288 3.746 1 93.25 89 GLU A C 1
ATOM 703 O O . GLU A 1 89 ? -3.633 0.807 3.809 1 93.25 89 GLU A O 1
ATOM 708 N N . ARG A 1 90 ? -5.465 -0.48 3.918 1 90.94 90 ARG A N 1
ATOM 709 C CA . ARG A 1 90 ? -6.324 0.649 4.258 1 90.94 90 ARG A CA 1
ATOM 710 C C . ARG A 1 90 ? -6.043 1.146 5.672 1 90.94 90 ARG A C 1
ATOM 712 O O . ARG A 1 90 ? -5.883 0.345 6.594 1 90.94 90 ARG A O 1
ATOM 719 N N . MET A 1 91 ? -5.934 2.449 5.777 1 89.62 91 MET A N 1
ATOM 720 C CA . MET A 1 91 ? -5.719 3.064 7.082 1 89.62 91 MET A CA 1
ATOM 721 C C . MET A 1 91 ? -6.926 3.898 7.496 1 89.62 91 MET A C 1
ATOM 723 O O . MET A 1 91 ? -7.605 4.477 6.648 1 89.62 91 MET A O 1
ATOM 727 N N . GLU A 1 92 ? -7.137 3.812 8.828 1 84.31 92 GLU A N 1
ATOM 728 C CA . GLU A 1 92 ? -8.188 4.652 9.398 1 84.31 92 GLU A CA 1
ATOM 729 C C . GLU A 1 92 ? -7.621 5.574 10.477 1 84.31 92 GLU A C 1
ATOM 731 O O . GLU A 1 92 ? -6.633 5.238 11.133 1 84.31 92 GLU A O 1
ATOM 736 N N . LEU A 1 93 ? -7.984 6.793 10.516 1 75.56 93 LEU A N 1
ATOM 737 C CA . LEU A 1 93 ? -7.543 7.738 11.539 1 75.56 93 LEU A CA 1
ATOM 738 C C . LEU A 1 93 ? -8.188 7.426 12.883 1 75.56 93 LEU A C 1
ATOM 740 O O . LEU A 1 93 ? -7.723 7.902 13.922 1 75.56 93 LEU A O 1
ATOM 744 N N . SER A 1 94 ? -9.18 6.695 12.977 1 61.66 94 SER A N 1
ATOM 745 C CA . SER A 1 94 ? -9.867 6.492 14.242 1 61.66 94 SER A CA 1
ATOM 746 C C . SER A 1 94 ? -9.055 5.613 15.188 1 61.66 94 SER A C 1
ATOM 748 O O . SER A 1 94 ? -8.242 4.801 14.734 1 61.66 94 SER A O 1
ATOM 750 N N . GLY A 1 95 ? -8.766 5.973 16.594 1 56.69 95 GLY A N 1
ATOM 751 C CA . GLY A 1 95 ? -7.938 5.586 17.719 1 56.69 95 GLY A CA 1
ATOM 752 C C . GLY A 1 95 ? -7.789 4.082 17.859 1 56.69 95 GLY A C 1
ATOM 753 O O . GLY A 1 95 ? -6.867 3.607 18.531 1 56.69 95 GLY A O 1
ATOM 754 N N . GLY A 1 96 ? -8.75 3.303 17.703 1 49.38 96 GLY A N 1
ATOM 755 C CA . GLY A 1 96 ? -8.664 2.107 18.516 1 49.38 96 GLY A CA 1
ATOM 756 C C . GLY A 1 96 ? -7.984 0.948 17.812 1 49.38 96 GLY A C 1
ATOM 757 O O . GLY A 1 96 ? -7.629 -0.047 18.453 1 49.38 96 GLY A O 1
ATOM 758 N N . GLY A 1 97 ? -7.82 0.888 16.547 1 52.25 97 GLY A N 1
ATOM 759 C CA . GLY A 1 97 ? -7.41 -0.404 16.016 1 52.25 97 GLY A CA 1
ATOM 760 C C . GLY A 1 97 ? -6.078 -0.359 15.297 1 52.25 97 GLY A C 1
ATOM 761 O O . GLY A 1 97 ? -5.445 0.697 15.211 1 52.25 97 GLY A O 1
ATOM 762 N N . ASP A 1 98 ? -5.422 -1.625 14.914 1 53.44 98 ASP A N 1
ATOM 763 C CA . ASP A 1 98 ? -4.133 -1.856 14.266 1 53.44 98 ASP A CA 1
ATOM 764 C C . ASP A 1 98 ? -4.039 -1.087 12.953 1 53.44 98 ASP A C 1
ATOM 766 O O . ASP A 1 98 ? -2.939 -0.845 12.445 1 53.44 98 ASP A O 1
ATOM 770 N N . ARG A 1 99 ? -5.102 -0.562 12.508 1 60.78 99 ARG A N 1
ATOM 771 C CA . ARG A 1 99 ? -5.168 0.123 11.227 1 60.78 99 ARG A CA 1
ATOM 772 C C . ARG A 1 99 ? -5.332 1.627 11.414 1 60.78 99 ARG A C 1
ATOM 774 O O . ARG A 1 99 ? -5.738 2.332 10.484 1 60.78 99 ARG A O 1
ATOM 781 N N . SER A 1 100 ? -4.957 1.962 12.633 1 68.38 100 SER A N 1
ATOM 782 C CA . SER A 1 100 ? -5.125 3.381 12.93 1 68.38 100 SER A CA 1
ATOM 783 C C . SER A 1 100 ? -3.803 4.133 12.812 1 68.38 100 SER A C 1
ATOM 785 O O . SER A 1 100 ? -2.744 3.586 13.133 1 68.38 100 SER A O 1
ATOM 787 N N . LEU A 1 101 ? -3.867 5.148 12.102 1 73.5 101 LEU A N 1
ATOM 788 C CA . LEU A 1 101 ? -2.736 6.059 12.242 1 73.5 101 LEU A CA 1
ATOM 789 C C . LEU A 1 101 ? -2.607 6.543 13.688 1 73.5 101 LEU A C 1
ATOM 791 O O . LEU A 1 101 ? -3.578 7.031 14.266 1 73.5 101 LEU A O 1
ATOM 795 N N . ALA A 1 102 ? -2.023 5.777 14.594 1 60.25 102 ALA A N 1
ATOM 796 C CA . ALA A 1 102 ? -1.978 6.113 16.016 1 60.25 102 ALA A CA 1
ATOM 797 C C . ALA A 1 102 ? -1.05 7.301 16.266 1 60.25 102 ALA A C 1
ATOM 799 O O . ALA A 1 102 ? 0.123 7.27 15.883 1 60.25 102 ALA A O 1
ATOM 800 N N . ALA A 1 103 ? -1.76 8.383 16.594 1 56.59 103 ALA A N 1
ATOM 801 C CA . ALA A 1 103 ? -0.95 9.43 17.219 1 56.59 103 ALA A CA 1
ATOM 802 C C . ALA A 1 103 ? -0.512 9.023 18.609 1 56.59 103 ALA A C 1
ATOM 804 O O . ALA A 1 103 ? -1.186 8.234 19.281 1 56.59 103 ALA A O 1
ATOM 805 N N . ARG A 1 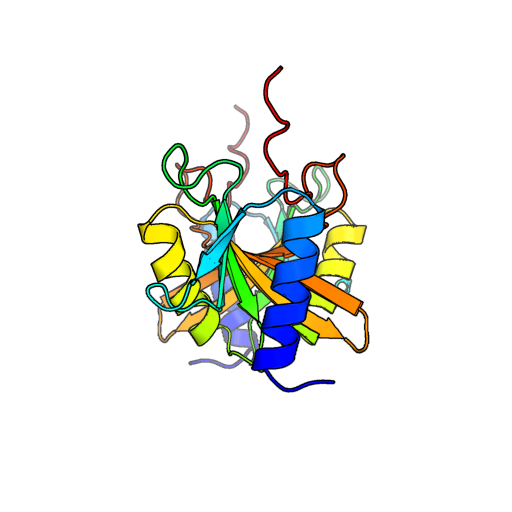104 ? 0.787 8.875 18.969 1 48 104 ARG A N 1
ATOM 806 C CA . ARG A 1 104 ? 1.169 8.508 20.328 1 48 104 ARG A CA 1
ATOM 807 C C . ARG A 1 104 ? 0.37 9.305 21.359 1 48 104 ARG A C 1
ATOM 809 O O . ARG A 1 104 ? 0.124 10.5 21.172 1 48 104 ARG A O 1
ATOM 816 N N . SER A 1 105 ? -0.452 8.516 22.094 1 42.47 105 SER A N 1
ATOM 817 C CA . SER A 1 105 ? -1.083 9.078 23.281 1 42.47 105 SER A CA 1
ATOM 818 C C . SER A 1 105 ? -0.122 9.984 24.047 1 42.47 105 SER A C 1
ATOM 820 O O . SER A 1 105 ? 1.069 9.688 24.156 1 42.47 105 SER A O 1
ATOM 822 N N . PRO A 1 106 ? -0.497 11.281 24.453 1 35.5 106 PRO A N 1
ATOM 823 C CA . PRO A 1 106 ? 0.312 12.031 25.406 1 35.5 106 PRO A CA 1
ATOM 824 C C . PRO A 1 106 ? 0.721 11.195 26.625 1 35.5 106 PRO A C 1
ATOM 826 O O . PRO A 1 106 ? -0.054 10.359 27.094 1 35.5 106 PRO A O 1
ATOM 829 N N . GLY A 1 107 ? 1.899 10.656 26.594 1 28.7 107 GLY A N 1
ATOM 830 C CA . GLY A 1 107 ? 2.264 10.086 27.875 1 28.7 107 GLY A CA 1
ATOM 831 C C . GLY A 1 107 ? 1.766 10.906 29.062 1 28.7 107 GLY A C 1
ATOM 832 O O . GLY A 1 107 ? 1.883 12.133 29.062 1 28.7 107 GLY A O 1
ATOM 833 N N . THR A 1 108 ? 0.894 10.305 29.859 1 25.5 108 THR A N 1
ATOM 834 C CA . THR A 1 108 ? 0.825 10.828 31.219 1 25.5 108 THR A CA 1
ATOM 835 C C . THR A 1 108 ? 2.217 10.914 31.828 1 25.5 108 THR A C 1
ATOM 837 O O . THR A 1 108 ? 3.088 10.094 31.531 1 25.5 108 THR A O 1
ATOM 840 N N . MET B 1 1 ? -13.953 19.75 -5.887 1 61.72 1 MET B N 1
ATOM 841 C CA . MET B 1 1 ? -12.773 19.391 -5.098 1 61.72 1 MET B CA 1
ATOM 842 C C . MET B 1 1 ? -11.641 20.375 -5.336 1 61.72 1 MET B C 1
ATOM 844 O O . MET B 1 1 ? -11.453 20.859 -6.453 1 61.72 1 MET B O 1
ATOM 848 N N . GLY B 1 2 ? -11.18 21.031 -4.223 1 78.19 2 GLY B N 1
ATOM 849 C CA . GLY B 1 2 ? -10.289 22.172 -4.188 1 78.19 2 GLY B CA 1
ATOM 850 C C . GLY B 1 2 ? -8.93 21.906 -4.801 1 78.19 2 GLY B C 1
ATOM 851 O O . GLY B 1 2 ? -8.672 20.797 -5.273 1 78.19 2 GLY B O 1
ATOM 852 N N . THR B 1 3 ? -8.273 22.875 -5.098 1 91.75 3 THR B N 1
ATOM 853 C CA . THR B 1 3 ? -6.898 22.797 -5.57 1 91.75 3 THR B CA 1
ATOM 854 C C . THR B 1 3 ? -6.07 21.859 -4.695 1 91.75 3 THR B C 1
ATOM 856 O O . THR B 1 3 ? -6.516 21.453 -3.623 1 91.75 3 THR B O 1
ATOM 859 N N . HIS B 1 4 ? -4.926 21.406 -5.203 1 94.44 4 HIS B N 1
ATOM 860 C CA . HIS B 1 4 ? -4.004 20.578 -4.434 1 94.44 4 HIS B CA 1
ATOM 861 C C . HIS B 1 4 ? -3.658 21.234 -3.102 1 94.44 4 HIS B C 1
ATOM 863 O O . HIS B 1 4 ? -3.627 20.562 -2.066 1 94.44 4 HIS B O 1
ATOM 869 N N . GLN B 1 5 ? -3.422 22.547 -3.174 1 95 5 GLN B N 1
ATOM 870 C CA . GLN B 1 5 ? -3.084 23.281 -1.962 1 95 5 GLN B CA 1
ATOM 871 C C . GLN B 1 5 ? -4.227 23.234 -0.952 1 95 5 GLN B C 1
ATOM 873 O O . GLN B 1 5 ? -3.994 23.109 0.252 1 95 5 GLN B O 1
ATOM 878 N N . GLU B 1 6 ? -5.402 23.344 -1.43 1 94.94 6 GLU B N 1
ATOM 879 C CA . GLU B 1 6 ? -6.562 23.281 -0.549 1 94.94 6 GLU B CA 1
ATOM 880 C C . GLU B 1 6 ? -6.695 21.891 0.088 1 94.94 6 GLU B C 1
ATOM 882 O O . GLU B 1 6 ? -7 21.781 1.276 1 94.94 6 GLU B O 1
ATOM 887 N N . LYS B 1 7 ? -6.48 20.891 -0.701 1 95.38 7 LYS B N 1
ATOM 888 C CA . LYS B 1 7 ? -6.508 19.516 -0.193 1 95.38 7 LYS B CA 1
ATOM 889 C C . LYS B 1 7 ? -5.445 19.312 0.886 1 95.38 7 LYS B C 1
ATOM 891 O O . LYS B 1 7 ? -5.711 18.688 1.912 1 95.38 7 LYS B O 1
ATOM 896 N N . ARG B 1 8 ? -4.301 19.812 0.583 1 96.69 8 ARG B N 1
ATOM 897 C CA . ARG B 1 8 ? -3.207 19.734 1.548 1 96.69 8 ARG B CA 1
ATOM 898 C C . ARG B 1 8 ? -3.602 20.375 2.875 1 96.69 8 ARG B C 1
ATOM 900 O O . ARG B 1 8 ? -3.332 19.828 3.943 1 96.69 8 ARG B O 1
ATOM 907 N N . GLU B 1 9 ? -4.199 21.469 2.781 1 96.44 9 GLU B N 1
ATOM 908 C CA . GLU B 1 9 ? -4.613 22.172 3.986 1 96.44 9 GLU B CA 1
ATOM 909 C C . GLU B 1 9 ? -5.707 21.422 4.73 1 96.44 9 GLU B C 1
ATOM 911 O O . GLU B 1 9 ? -5.723 21.391 5.961 1 96.44 9 GLU B O 1
ATOM 916 N N . VAL B 1 10 ? -6.605 20.906 4.004 1 95.44 10 VAL B N 1
ATOM 917 C CA . VAL B 1 10 ? -7.652 20.094 4.609 1 95.44 10 VAL B CA 1
ATOM 918 C C . VAL B 1 10 ? -7.023 18.938 5.371 1 95.44 10 VAL B C 1
ATOM 920 O O . VAL B 1 10 ? -7.383 18.656 6.52 1 95.44 10 VAL B O 1
ATOM 923 N N . LEU B 1 11 ? -6.098 18.266 4.77 1 96.19 11 LEU B N 1
ATOM 924 C CA . LEU B 1 11 ? -5.434 17.125 5.391 1 96.19 11 LEU B CA 1
ATOM 925 C C . LEU B 1 11 ? -4.637 17.578 6.617 1 96.19 11 LEU B C 1
ATOM 927 O O . LEU B 1 11 ? -4.645 16.891 7.645 1 96.19 11 LEU B O 1
ATOM 931 N N . ARG B 1 12 ? -3.982 18.656 6.465 1 96.88 12 ARG B N 1
ATOM 932 C CA . ARG B 1 12 ? -3.227 19.188 7.59 1 96.88 12 ARG B CA 1
ATOM 933 C C . ARG B 1 12 ? -4.121 19.375 8.805 1 96.88 12 ARG B C 1
ATOM 935 O O . ARG B 1 12 ? -3.799 18.906 9.898 1 96.88 12 ARG B O 1
ATOM 942 N N . ARG B 1 13 ? -5.168 20 8.594 1 95.62 13 ARG B N 1
ATOM 943 C CA . ARG B 1 13 ? -6.113 20.25 9.68 1 95.62 13 ARG B CA 1
ATOM 944 C C . ARG B 1 13 ? -6.656 18.953 10.25 1 95.62 13 ARG B C 1
ATOM 946 O O . ARG B 1 13 ? -6.738 18.797 11.469 1 95.62 13 ARG B O 1
ATOM 953 N N . MET B 1 14 ? -7.008 18.109 9.406 1 93.19 14 MET B N 1
ATOM 954 C CA . MET B 1 14 ? -7.551 16.812 9.812 1 93.19 14 MET B CA 1
ATOM 955 C C . MET B 1 14 ? -6.57 16.078 10.719 1 93.19 14 MET B C 1
ATOM 957 O O . MET B 1 14 ? -6.961 15.555 11.766 1 93.19 14 MET B O 1
ATOM 961 N N . PHE B 1 15 ? -5.352 15.992 10.391 1 93.88 15 PHE B N 1
ATOM 962 C CA . PHE B 1 15 ? -4.352 15.273 11.172 1 93.88 15 PHE B CA 1
ATOM 963 C C . PHE B 1 15 ? -4.062 16 12.477 1 93.88 15 PHE B C 1
ATOM 965 O O . PHE B 1 15 ? -3.859 15.367 13.516 1 93.88 15 PHE B O 1
ATOM 972 N N . GLN B 1 16 ? -4.027 17.328 12.422 1 93.38 16 GLN B N 1
ATOM 973 C CA . GLN B 1 16 ? -3.818 18.109 13.633 1 93.38 16 GLN B CA 1
ATOM 974 C C . GLN B 1 16 ? -4.941 17.875 14.641 1 93.38 16 GLN B C 1
ATOM 976 O O . GLN B 1 16 ? -4.691 17.75 15.844 1 93.38 16 GLN B O 1
ATOM 981 N N . GLU B 1 17 ? -6.102 17.797 14.117 1 92.19 17 GLU B N 1
ATOM 982 C CA . GLU B 1 17 ? -7.262 17.547 14.969 1 92.19 17 GLU B CA 1
ATOM 983 C C . GLU B 1 17 ? -7.156 16.188 15.648 1 92.19 17 GLU B C 1
ATOM 985 O O . GLU B 1 17 ? -7.801 15.945 16.672 1 92.19 17 GLU B O 1
ATOM 990 N N . ARG B 1 18 ? -6.344 15.383 15.141 1 88.75 18 ARG B N 1
ATOM 991 C CA . ARG B 1 18 ? -6.188 14.039 15.695 1 88.75 18 ARG B CA 1
ATOM 992 C C . ARG B 1 18 ? -4.906 13.922 16.5 1 88.75 18 ARG B C 1
ATOM 994 O O . ARG B 1 18 ? -4.5 12.82 16.891 1 88.75 18 ARG B O 1
ATOM 1001 N N . GLY B 1 19 ? -4.266 15 16.641 1 85.62 19 GLY B N 1
ATOM 1002 C CA . GLY B 1 19 ? -3.176 15.062 17.609 1 85.62 19 GLY B CA 1
ATOM 1003 C C . GLY B 1 19 ? -1.808 14.953 16.953 1 85.62 19 GLY B C 1
ATOM 1004 O O . GLY B 1 19 ? -0.791 14.883 17.656 1 85.62 19 GLY B O 1
ATOM 1005 N N . PHE B 1 20 ? -1.824 14.938 15.719 1 90.25 20 PHE B N 1
ATOM 1006 C CA . PHE B 1 20 ? -0.529 14.891 15.055 1 90.25 20 PHE B CA 1
ATOM 1007 C C . PHE B 1 20 ? 0.079 16.281 14.953 1 90.25 20 PHE B C 1
ATOM 1009 O O . PHE B 1 20 ? -0.643 17.281 14.828 1 90.25 20 PHE B O 1
ATOM 1016 N N . VAL B 1 21 ? 1.326 16.266 15.102 1 93 21 VAL B N 1
ATOM 1017 C CA . VAL B 1 21 ? 2.066 17.422 14.609 1 93 21 VAL B CA 1
ATOM 1018 C C . VAL B 1 21 ? 2.393 17.234 13.133 1 93 21 VAL B C 1
ATOM 1020 O O . VAL B 1 21 ? 2.84 16.172 12.719 1 93 21 VAL B O 1
ATOM 1023 N N . VAL B 1 22 ? 2.113 18.312 12.375 1 94.31 22 VAL B N 1
ATOM 1024 C CA . VAL B 1 22 ? 2.189 18.172 10.93 1 94.31 22 VAL B CA 1
ATOM 1025 C C . VAL B 1 22 ? 3.312 19.047 10.383 1 94.31 22 VAL B C 1
ATOM 1027 O O . VAL B 1 22 ? 3.398 20.234 10.719 1 94.31 22 VAL B O 1
ATOM 1030 N N . GLY B 1 23 ? 4.152 18.391 9.617 1 95.38 23 GLY B N 1
ATOM 1031 C CA . GLY B 1 23 ? 5.254 19.109 8.992 1 95.38 23 GLY B CA 1
ATOM 1032 C C . GLY B 1 23 ? 5.219 19.047 7.477 1 95.38 23 GLY B C 1
ATOM 1033 O O . GLY B 1 23 ? 4.34 18.406 6.895 1 95.38 23 GLY B O 1
ATOM 1034 N N . ASP B 1 24 ? 6.168 19.797 6.832 1 95.44 24 ASP B N 1
ATOM 1035 C CA . ASP B 1 24 ? 6.305 19.812 5.379 1 95.44 24 ASP B CA 1
ATOM 1036 C C . ASP B 1 24 ? 7.043 18.578 4.887 1 95.44 24 ASP B C 1
ATOM 1038 O O . ASP B 1 24 ? 8.062 18.188 5.457 1 95.44 24 ASP B O 1
ATOM 1042 N N . GLY B 1 25 ? 6.52 18 3.803 1 96.31 25 GLY B N 1
ATOM 1043 C CA . GLY B 1 25 ? 7.09 16.75 3.336 1 96.31 25 GLY B CA 1
ATOM 1044 C C . GLY B 1 25 ? 7.828 16.875 2.018 1 96.31 25 GLY B C 1
ATOM 1045 O O . GLY B 1 25 ? 8.336 15.891 1.479 1 96.31 25 GLY B O 1
ATOM 1046 N N . LEU B 1 26 ? 7.961 18.016 1.45 1 94.5 26 LEU B N 1
ATOM 1047 C CA . LEU B 1 26 ? 8.469 18.234 0.1 1 94.5 26 LEU B CA 1
ATOM 1048 C C . LEU B 1 26 ? 9.867 17.656 -0.062 1 94.5 26 LEU B C 1
ATOM 1050 O O . LEU B 1 26 ? 10.188 17.078 -1.107 1 94.5 26 LEU B O 1
ATOM 1054 N N . LYS B 1 27 ? 10.672 17.812 0.913 1 93.25 27 LYS B N 1
ATOM 1055 C CA . LYS B 1 27 ? 12.039 17.312 0.846 1 93.25 27 LYS B CA 1
ATOM 1056 C C . LYS B 1 27 ? 12.07 15.805 0.634 1 93.25 27 LYS B C 1
ATOM 1058 O O . LYS B 1 27 ? 13.078 15.258 0.186 1 93.25 27 LYS B O 1
ATOM 1063 N N . TYR B 1 28 ? 11.031 15.18 0.94 1 94.81 28 TYR B N 1
ATOM 1064 C CA . TYR B 1 28 ? 10.969 13.727 0.824 1 94.81 28 TYR B CA 1
ATOM 1065 C C . TYR B 1 28 ? 10.008 13.305 -0.28 1 94.81 28 TYR B C 1
ATOM 1067 O O . TYR B 1 28 ? 9.68 12.125 -0.413 1 94.81 28 TYR B O 1
ATOM 1075 N N . GLY B 1 29 ? 9.469 14.219 -0.981 1 95.62 29 GLY B N 1
ATOM 1076 C CA . GLY B 1 29 ? 8.617 13.891 -2.113 1 95.62 29 GLY B CA 1
ATOM 1077 C C . GLY B 1 29 ? 7.172 13.664 -1.723 1 95.62 29 GLY B C 1
ATOM 1078 O O . GLY B 1 29 ? 6.395 13.109 -2.5 1 95.62 29 GLY B O 1
ATOM 1079 N N . VAL B 1 30 ? 6.852 14.031 -0.521 1 98 30 VAL B N 1
ATOM 1080 C CA . VAL B 1 30 ? 5.469 13.883 -0.082 1 98 30 VAL B CA 1
ATOM 1081 C C . VAL B 1 30 ? 4.887 15.25 0.273 1 98 30 VAL B C 1
ATOM 1083 O O . VAL B 1 30 ? 5.598 16.25 0.243 1 98 30 VAL B O 1
ATOM 1086 N N . ASP B 1 31 ? 3.617 15.234 0.571 1 98.19 31 ASP B N 1
ATOM 1087 C CA . ASP B 1 31 ? 2.938 16.5 0.825 1 98.19 31 ASP B CA 1
ATOM 1088 C C . ASP B 1 31 ? 3.102 16.938 2.281 1 98.19 31 ASP B C 1
ATOM 1090 O O . ASP B 1 31 ? 3.322 18.109 2.564 1 98.19 31 ASP B O 1
ATOM 1094 N N . LEU B 1 32 ? 2.932 15.945 3.219 1 97.81 32 LEU B N 1
ATOM 1095 C CA . LEU B 1 32 ? 2.996 16.234 4.648 1 97.81 32 LEU B CA 1
ATOM 1096 C C . LEU B 1 32 ? 3.811 15.164 5.375 1 97.81 32 LEU B C 1
ATOM 1098 O O . LEU B 1 32 ? 3.875 14.016 4.93 1 97.81 32 LEU B O 1
ATOM 1102 N N . LEU B 1 33 ? 4.379 15.539 6.473 1 96.12 33 LEU B N 1
ATOM 1103 C CA . LEU B 1 33 ? 4.945 14.633 7.469 1 96.12 33 LEU B CA 1
ATOM 1104 C C . LEU B 1 33 ? 4.109 14.633 8.742 1 96.12 33 LEU B C 1
ATOM 1106 O O . LEU B 1 33 ? 3.633 15.688 9.18 1 96.12 33 LEU B O 1
ATOM 1110 N N . LEU B 1 34 ? 3.969 13.477 9.289 1 94.38 34 LEU B N 1
ATOM 1111 C CA . LEU B 1 34 ? 3.236 13.375 10.547 1 94.38 34 LEU B CA 1
ATOM 1112 C C . LEU B 1 34 ? 4.156 12.938 11.68 1 94.38 34 LEU B C 1
ATOM 1114 O O . LEU B 1 34 ? 4.793 11.883 11.602 1 94.38 34 LEU B O 1
ATOM 1118 N N . TYR B 1 35 ? 4.105 13.719 12.719 1 88.81 35 TYR B N 1
ATOM 1119 C CA . TYR B 1 35 ? 4.84 13.422 13.945 1 88.81 35 TYR B CA 1
ATOM 1120 C C . TYR B 1 35 ? 3.885 13.055 15.078 1 88.81 35 TYR B C 1
ATOM 1122 O O . TYR B 1 35 ? 2.781 13.594 15.172 1 88.81 35 TYR B O 1
ATOM 1130 N N . THR B 1 36 ? 4.258 12.039 15.836 1 79.56 36 THR B N 1
ATOM 1131 C CA . THR B 1 36 ? 3.418 11.641 16.953 1 79.56 36 THR B CA 1
ATOM 1132 C C . THR B 1 36 ? 3.68 12.523 18.172 1 79.56 36 THR B C 1
ATOM 1134 O O . THR B 1 36 ? 2.93 12.477 19.156 1 79.56 36 THR B O 1
ATOM 1137 N N . ASP B 1 37 ? 4.703 13.172 18.234 1 75.62 37 ASP B N 1
ATOM 1138 C CA . ASP B 1 37 ? 5.086 14.148 19.25 1 75.62 37 ASP B CA 1
ATOM 1139 C C . ASP B 1 37 ? 5.895 15.289 18.641 1 75.62 37 ASP B C 1
ATOM 1141 O O . ASP B 1 37 ? 6.02 15.383 17.422 1 75.62 37 ASP B O 1
ATOM 1145 N N . CYS B 1 38 ? 6.305 16.156 19.609 1 71.19 38 CYS B N 1
ATOM 1146 C CA . CYS B 1 38 ? 7.094 17.281 19.141 1 71.19 38 CYS B CA 1
ATOM 1147 C C . CYS B 1 38 ? 8.25 16.812 18.266 1 71.19 38 CYS B C 1
ATOM 1149 O O . CYS B 1 38 ? 8.977 15.891 18.625 1 71.19 38 CYS B O 1
ATOM 1151 N N . PRO B 1 39 ? 8.32 17.531 17.078 1 67.5 39 PRO B N 1
ATOM 1152 C CA . PRO B 1 39 ? 9.336 17.125 16.109 1 67.5 39 PRO B CA 1
ATOM 1153 C C . PRO B 1 39 ? 10.734 17.062 16.703 1 67.5 39 PRO B C 1
ATOM 1155 O O . PRO B 1 39 ? 11.578 16.297 16.234 1 67.5 39 PRO B O 1
ATOM 1158 N N . SER B 1 40 ? 11 17.891 17.562 1 68.94 40 SER B N 1
ATOM 1159 C CA . SER B 1 40 ? 12.32 17.922 18.188 1 68.94 40 SER B CA 1
ATOM 1160 C C . SER B 1 40 ? 12.555 16.672 19.047 1 68.94 40 SER B C 1
ATOM 1162 O O . SER B 1 40 ? 13.695 16.344 19.359 1 68.94 40 SER B O 1
ATOM 1164 N N . LYS B 1 41 ? 11.492 16.016 19.359 1 67.5 41 LYS B N 1
ATOM 1165 C CA . LYS B 1 41 ? 11.586 14.93 20.328 1 67.5 41 LYS B CA 1
ATOM 1166 C C . LYS B 1 41 ? 11.438 13.57 19.656 1 67.5 41 LYS B C 1
ATOM 1168 O O . LYS B 1 41 ? 11.914 12.555 20.172 1 67.5 41 LYS B O 1
ATOM 1173 N N . VAL B 1 42 ? 10.703 13.664 18.531 1 67.25 42 VAL B N 1
ATOM 1174 C CA . VAL B 1 42 ? 10.414 12.359 17.953 1 67.25 42 VAL B CA 1
ATOM 1175 C C . VAL B 1 42 ? 10.578 12.414 16.438 1 67.25 42 VAL B C 1
ATOM 1177 O O . VAL B 1 42 ? 10.586 13.5 15.844 1 67.25 42 VAL B O 1
ATOM 1180 N N . HIS B 1 43 ? 10.766 11.281 15.883 1 67.88 43 HIS B N 1
ATOM 1181 C CA . HIS B 1 43 ? 10.805 11.141 14.43 1 67.88 43 HIS B CA 1
ATOM 1182 C C . HIS B 1 43 ? 9.398 11.016 13.852 1 67.88 43 HIS B C 1
ATOM 1184 O O . HIS B 1 43 ? 8.492 10.5 14.508 1 67.88 43 HIS B O 1
ATOM 1190 N N . SER B 1 44 ? 9.281 11.781 12.688 1 74.81 44 SER B N 1
ATOM 1191 C CA . SER B 1 44 ? 8.039 11.539 11.953 1 74.81 44 SER B CA 1
ATOM 1192 C C . SER B 1 44 ? 7.859 10.062 11.641 1 74.81 44 SER B C 1
ATOM 1194 O O . SER B 1 44 ? 8.836 9.359 11.359 1 74.81 44 SER B O 1
ATOM 1196 N N . ARG B 1 45 ? 6.645 9.75 11.672 1 84.56 45 ARG B N 1
ATOM 1197 C CA . ARG B 1 45 ? 6.355 8.336 11.469 1 84.56 45 ARG B CA 1
ATOM 1198 C C . ARG B 1 45 ? 5.754 8.094 10.094 1 84.56 45 ARG B C 1
ATOM 1200 O O . ARG B 1 45 ? 5.992 7.047 9.484 1 84.56 45 ARG B O 1
ATOM 1207 N N . TYR B 1 46 ? 5.082 9.203 9.547 1 94.12 46 TYR B N 1
ATOM 1208 C CA . TYR B 1 46 ? 4.359 8.961 8.305 1 94.12 46 TYR B CA 1
ATOM 1209 C C . TYR B 1 46 ? 4.656 10.047 7.281 1 94.12 46 TYR B C 1
ATOM 1211 O O . TYR B 1 46 ? 4.742 11.227 7.629 1 94.12 46 TYR B O 1
ATOM 1219 N N . GLY B 1 47 ? 4.816 9.672 6.062 1 97 47 GLY B N 1
ATOM 1220 C CA . GLY B 1 47 ? 4.727 10.555 4.906 1 97 47 GLY B CA 1
ATOM 1221 C C . GLY B 1 47 ? 3.395 10.469 4.191 1 97 47 GLY B C 1
ATOM 1222 O O . GLY B 1 47 ? 2.971 9.383 3.785 1 97 47 GLY B O 1
ATOM 1223 N N . ILE B 1 48 ? 2.818 11.617 4.051 1 97.88 48 ILE B N 1
ATOM 1224 C CA . ILE B 1 48 ? 1.491 11.664 3.447 1 97.88 48 ILE B CA 1
ATOM 1225 C C . ILE B 1 48 ? 1.595 12.188 2.016 1 97.88 48 ILE B C 1
ATOM 1227 O O . ILE B 1 48 ? 2.094 13.289 1.785 1 97.88 48 ILE B O 1
ATOM 1231 N N . LEU B 1 49 ? 1.094 11.438 1.062 1 98.12 49 LEU B N 1
ATOM 1232 C CA . LEU B 1 49 ? 1.095 11.789 -0.353 1 98.12 49 LEU B CA 1
ATOM 1233 C C . LEU B 1 49 ? -0.328 11.859 -0.896 1 98.12 49 LEU B C 1
ATOM 1235 O O . LEU B 1 49 ? -1.073 10.883 -0.829 1 98.12 49 LEU B O 1
ATOM 1239 N N . ILE B 1 50 ? -0.673 13.023 -1.35 1 97.25 50 ILE B N 1
ATOM 1240 C CA . ILE B 1 50 ? -1.98 13.172 -1.979 1 97.25 50 ILE B CA 1
ATOM 1241 C C . ILE B 1 50 ? -1.927 12.656 -3.414 1 97.25 50 ILE B C 1
ATOM 1243 O O . ILE B 1 50 ? -1.155 13.164 -4.234 1 97.25 50 ILE B O 1
ATOM 1247 N N . ASP B 1 51 ? -2.77 11.633 -3.627 1 95.5 51 ASP B N 1
ATOM 1248 C CA . ASP B 1 51 ? -2.768 11.031 -4.957 1 95.5 51 ASP B CA 1
ATOM 1249 C C . ASP B 1 51 ? -3.221 12.031 -6.016 1 95.5 51 ASP B C 1
ATOM 1251 O O . ASP B 1 51 ? -4.301 12.617 -5.906 1 95.5 51 ASP B O 1
ATOM 1255 N N . ARG B 1 52 ? -2.486 12.242 -7.004 1 92.44 52 ARG B N 1
ATOM 1256 C CA . ARG B 1 52 ? -2.785 13.023 -8.203 1 92.44 52 ARG B CA 1
ATOM 1257 C C . ARG B 1 52 ? -2.688 12.156 -9.453 1 92.44 52 ARG B C 1
ATOM 1259 O O . ARG B 1 52 ? -2.117 12.578 -10.461 1 92.44 52 ARG B O 1
ATOM 1266 N N . ARG B 1 53 ? -3.209 10.93 -9.281 1 90.44 53 ARG B N 1
ATOM 1267 C CA . ARG B 1 53 ? -3.17 9.938 -10.359 1 90.44 53 ARG B CA 1
ATOM 1268 C C . ARG B 1 53 ? -1.756 9.406 -10.562 1 90.44 53 ARG B C 1
ATOM 1270 O O . ARG B 1 53 ? -1.271 9.344 -11.695 1 90.44 53 ARG B O 1
ATOM 1277 N N . HIS B 1 54 ? -1.062 9.227 -9.492 1 92.5 54 HIS B N 1
ATOM 1278 C CA . HIS B 1 54 ? 0.269 8.633 -9.516 1 92.5 54 HIS B CA 1
ATOM 1279 C C . HIS B 1 54 ? 0.228 7.207 -10.07 1 92.5 54 HIS B C 1
ATOM 1281 O O . HIS B 1 54 ? -0.702 6.453 -9.773 1 92.5 54 HIS B O 1
ATOM 1287 N N . THR B 1 55 ? 1.242 6.867 -10.82 1 88.62 55 THR B N 1
ATOM 1288 C CA . THR B 1 55 ? 1.431 5.473 -11.203 1 88.62 55 THR B CA 1
ATOM 1289 C C . THR B 1 55 ? 2.049 4.672 -10.062 1 88.62 55 THR B C 1
ATOM 1291 O O . THR B 1 55 ? 2.527 5.25 -9.078 1 88.62 55 THR B O 1
ATOM 1294 N N . LEU B 1 56 ? 2 3.377 -10.148 1 89 56 LEU B N 1
ATOM 1295 C CA . LEU B 1 56 ? 2.66 2.551 -9.148 1 89 56 LEU B CA 1
ATOM 1296 C C . LEU B 1 56 ? 4.16 2.832 -9.109 1 89 56 LEU B C 1
ATOM 1298 O O . LEU B 1 56 ? 4.777 2.787 -8.047 1 89 56 LEU B O 1
ATOM 1302 N N . LEU B 1 57 ? 4.691 3.09 -10.266 1 87.62 57 LEU B N 1
ATOM 1303 C CA . LEU B 1 57 ? 6.109 3.441 -10.32 1 87.62 57 LEU B CA 1
ATOM 1304 C C . LEU B 1 57 ? 6.383 4.699 -9.5 1 87.62 57 LEU B C 1
ATOM 1306 O O . LEU B 1 57 ? 7.371 4.766 -8.766 1 87.62 57 LEU B O 1
ATOM 1310 N N . ASP B 1 58 ? 5.508 5.707 -9.609 1 91.88 58 ASP B N 1
ATOM 1311 C CA . ASP B 1 58 ? 5.621 6.918 -8.805 1 91.88 58 ASP B CA 1
ATOM 1312 C C . ASP B 1 58 ? 5.578 6.598 -7.316 1 91.88 58 ASP B C 1
ATOM 1314 O O . ASP B 1 58 ? 6.41 7.078 -6.547 1 91.88 58 ASP B O 1
ATOM 1318 N N . ILE B 1 59 ? 4.652 5.762 -7.023 1 93.25 59 ILE B N 1
ATOM 1319 C CA . ILE B 1 59 ? 4.418 5.438 -5.621 1 93.25 59 ILE B CA 1
ATOM 1320 C C . ILE B 1 59 ? 5.621 4.688 -5.059 1 93.25 59 ILE B C 1
ATOM 1322 O O . ILE B 1 59 ? 6.09 4.988 -3.957 1 93.25 59 ILE B O 1
ATOM 1326 N N . VAL B 1 60 ? 6.102 3.746 -5.793 1 91.5 60 VAL B N 1
ATOM 1327 C CA . VAL B 1 60 ? 7.262 2.973 -5.355 1 91.5 60 VAL B CA 1
ATOM 1328 C C . VAL B 1 60 ? 8.453 3.902 -5.148 1 91.5 60 VAL B C 1
ATOM 1330 O O . VAL B 1 60 ? 9.211 3.746 -4.184 1 91.5 60 VAL B O 1
ATOM 1333 N N . GLY B 1 61 ? 8.641 4.789 -6.039 1 93.69 61 GLY B N 1
ATOM 1334 C CA . GLY B 1 61 ? 9.719 5.754 -5.887 1 93.69 61 GLY B CA 1
ATOM 1335 C C . GLY B 1 61 ? 9.625 6.559 -4.605 1 93.69 61 GLY B C 1
ATOM 1336 O O . GLY B 1 61 ? 10.609 6.711 -3.887 1 93.69 61 GLY B O 1
ATOM 1337 N N . VAL B 1 62 ? 8.484 7.07 -4.348 1 96.31 62 VAL B N 1
ATOM 1338 C CA . VAL B 1 62 ? 8.273 7.859 -3.137 1 96.31 62 VAL B CA 1
ATOM 1339 C C . VAL B 1 62 ? 8.398 6.961 -1.908 1 96.31 62 VAL B C 1
ATOM 1341 O O . VAL B 1 62 ? 8.969 7.371 -0.892 1 96.31 62 VAL B O 1
ATOM 1344 N N . GLN B 1 63 ? 7.902 5.754 -2.027 1 95.19 63 GLN B N 1
ATOM 1345 C CA . GLN B 1 63 ? 7.984 4.793 -0.933 1 95.19 63 GLN B CA 1
ATOM 1346 C C . GLN B 1 63 ? 9.438 4.504 -0.558 1 95.19 63 GLN B C 1
ATOM 1348 O O . GLN B 1 63 ? 9.766 4.41 0.625 1 95.19 63 GLN B O 1
ATOM 1353 N N . ARG B 1 64 ? 10.25 4.352 -1.572 1 92.88 64 ARG B N 1
ATOM 1354 C CA . ARG B 1 64 ? 11.672 4.117 -1.316 1 92.88 64 ARG B CA 1
ATOM 1355 C C . ARG B 1 64 ? 12.297 5.289 -0.565 1 92.88 64 ARG B C 1
ATOM 1357 O O . ARG B 1 64 ? 13.078 5.09 0.367 1 92.88 64 ARG B O 1
ATOM 1364 N N . THR B 1 65 ? 11.961 6.473 -0.951 1 95.12 65 THR B N 1
ATOM 1365 C CA . THR B 1 65 ? 12.469 7.676 -0.3 1 95.12 65 THR B CA 1
A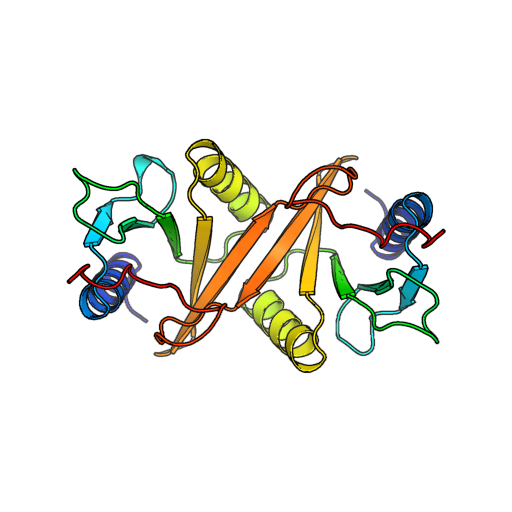TOM 1366 C C . THR B 1 65 ? 12.008 7.738 1.154 1 95.12 65 THR B C 1
ATOM 1368 O O . THR B 1 65 ? 12.812 8 2.053 1 95.12 65 THR B O 1
ATOM 1371 N N . CYS B 1 66 ? 10.797 7.441 1.403 1 95.12 66 CYS B N 1
ATOM 1372 C CA . CYS B 1 66 ? 10.25 7.434 2.756 1 95.12 66 CYS B CA 1
ATOM 1373 C C . CYS B 1 66 ? 10.898 6.34 3.598 1 95.12 66 CYS B C 1
ATOM 1375 O O . CYS B 1 66 ? 11.281 6.578 4.742 1 95.12 66 CYS B O 1
ATOM 1377 N N . ALA B 1 67 ? 10.984 5.18 3.012 1 93 67 ALA B N 1
ATOM 1378 C CA . ALA B 1 67 ? 11.547 4.035 3.727 1 93 67 ALA B CA 1
ATOM 1379 C C . ALA B 1 67 ? 12.992 4.305 4.145 1 93 67 ALA B C 1
ATOM 1381 O O . ALA B 1 67 ? 13.414 3.902 5.23 1 93 67 ALA B O 1
ATOM 1382 N N . SER B 1 68 ? 13.719 4.938 3.324 1 93.38 68 SER B N 1
ATOM 1383 C CA . SER B 1 68 ? 15.125 5.203 3.6 1 93.38 68 SER B CA 1
ATOM 1384 C C . SER B 1 68 ? 15.297 6.062 4.848 1 93.38 68 SER B C 1
ATOM 1386 O O . SER B 1 68 ? 16.359 6.062 5.473 1 93.38 68 SER B O 1
ATOM 1388 N N . VAL B 1 69 ? 14.312 6.742 5.301 1 91.94 69 VAL B N 1
ATOM 1389 C CA . VAL B 1 69 ? 14.383 7.582 6.496 1 91.94 69 VAL B CA 1
ATOM 1390 C C . VAL B 1 69 ? 13.367 7.098 7.527 1 91.94 69 VAL B C 1
ATOM 1392 O O . VAL B 1 69 ? 12.922 7.867 8.375 1 91.94 69 VAL B O 1
ATOM 1395 N N . ASN B 1 70 ? 12.883 5.867 7.312 1 90.25 70 ASN B N 1
ATOM 1396 C CA . ASN B 1 70 ? 12.062 5.125 8.266 1 90.25 70 ASN B CA 1
ATOM 1397 C C . ASN B 1 70 ? 10.688 5.762 8.422 1 90.25 70 ASN B C 1
ATOM 1399 O O . ASN B 1 70 ? 10.195 5.91 9.547 1 90.25 70 ASN B O 1
ATOM 1403 N N . LYS B 1 71 ? 10.086 6.219 7.387 1 91.81 71 LYS B N 1
ATOM 1404 C CA . LYS B 1 71 ? 8.711 6.723 7.383 1 91.81 71 LYS B CA 1
ATOM 1405 C C . LYS B 1 71 ? 7.797 5.809 6.574 1 91.81 71 LYS B C 1
ATOM 1407 O O . LYS B 1 71 ? 8.172 5.336 5.496 1 91.81 71 LYS B O 1
ATOM 1412 N N . ALA B 1 72 ? 6.695 5.562 7.125 1 93.25 72 ALA B N 1
ATOM 1413 C CA . ALA B 1 72 ? 5.699 4.82 6.355 1 93.25 72 ALA B CA 1
ATOM 1414 C C . ALA B 1 72 ? 4.969 5.734 5.379 1 93.25 72 ALA B C 1
ATOM 1416 O O . ALA B 1 72 ? 4.508 6.812 5.754 1 93.25 72 ALA B O 1
ATOM 1417 N N . LEU B 1 73 ? 4.863 5.281 4.176 1 96.75 73 LEU B N 1
ATOM 1418 C CA . LEU B 1 73 ? 4.141 6.066 3.18 1 96.75 73 LEU B CA 1
ATOM 1419 C C . LEU B 1 73 ? 2.645 5.781 3.246 1 96.75 73 LEU B C 1
ATOM 1421 O O . LEU B 1 73 ? 2.229 4.621 3.223 1 96.75 73 LEU B O 1
ATOM 1425 N N . VAL B 1 74 ? 1.909 6.852 3.332 1 96.75 74 VAL B N 1
ATOM 1426 C CA . VAL B 1 74 ? 0.454 6.785 3.242 1 96.75 74 VAL B CA 1
ATOM 1427 C C . VAL B 1 74 ? -0.031 7.629 2.064 1 96.75 74 VAL B C 1
ATOM 1429 O O . VAL B 1 74 ? 0.252 8.828 1.991 1 96.75 74 VAL B O 1
ATOM 1432 N N . VAL B 1 75 ? -0.725 6.977 1.21 1 97.31 75 VAL B N 1
ATOM 1433 C CA . VAL B 1 75 ? -1.299 7.66 0.056 1 97.31 75 VAL B CA 1
ATOM 1434 C C . VAL B 1 75 ? -2.768 7.984 0.323 1 97.31 75 VAL B C 1
ATOM 1436 O O . VAL B 1 75 ? -3.527 7.121 0.768 1 97.31 75 VAL B O 1
ATOM 1439 N N . VAL B 1 76 ? -3.082 9.227 0 1 96.44 76 VAL B N 1
ATOM 1440 C CA . VAL B 1 76 ? -4.434 9.703 0.281 1 96.44 76 VAL B CA 1
ATOM 1441 C C . VAL B 1 76 ? -5.133 10.07 -1.024 1 96.44 76 VAL B C 1
ATOM 1443 O O . VAL B 1 76 ? -4.527 10.688 -1.904 1 96.44 76 VAL B O 1
ATOM 1446 N N . PHE B 1 77 ? -6.277 9.719 -1.183 1 92.62 77 PHE B N 1
ATOM 1447 C CA . PHE B 1 77 ? -7.078 10.18 -2.312 1 92.62 77 PHE B CA 1
ATOM 1448 C C . PHE B 1 77 ? -8.453 10.648 -1.847 1 92.62 77 PHE B C 1
ATOM 1450 O O . PHE B 1 77 ? -9.023 10.078 -0.912 1 92.62 77 PHE B O 1
ATOM 1457 N N . PHE B 1 78 ? -8.836 11.703 -2.48 1 90.12 78 PHE B N 1
ATOM 1458 C CA . PHE B 1 78 ? -10.133 12.305 -2.176 1 90.12 78 PHE B CA 1
ATOM 1459 C C . PHE B 1 78 ? -11.219 11.742 -3.084 1 90.12 78 PHE B C 1
ATOM 1461 O O . PHE B 1 78 ? -11.055 11.695 -4.305 1 90.12 78 PHE B O 1
ATOM 1468 N N . ASP B 1 79 ? -12.148 11.156 -2.498 1 84 79 ASP B N 1
ATOM 1469 C CA . ASP B 1 79 ? -13.383 10.742 -3.16 1 84 79 ASP B CA 1
ATOM 1470 C C . ASP B 1 79 ? -14.562 11.617 -2.734 1 84 79 ASP B C 1
ATOM 1472 O O . ASP B 1 79 ? -15.273 11.289 -1.782 1 84 79 ASP B O 1
ATOM 1476 N N . GLY B 1 80 ? -14.734 12.664 -3.482 1 83.19 80 GLY B N 1
ATOM 1477 C CA . GLY B 1 80 ? -15.625 13.688 -2.967 1 83.19 80 GLY B CA 1
ATOM 1478 C C . GLY B 1 80 ? -15.148 14.297 -1.659 1 83.19 80 GLY B C 1
ATOM 1479 O O . GLY B 1 80 ? -14.031 14.805 -1.577 1 83.19 80 GLY B O 1
ATOM 1480 N N . LEU B 1 81 ? -15.992 14.18 -0.562 1 82.44 81 LEU B N 1
ATOM 1481 C CA . LEU B 1 81 ? -15.656 14.719 0.75 1 82.44 81 LEU B CA 1
ATOM 1482 C C . LEU B 1 81 ? -14.969 13.672 1.611 1 82.44 81 LEU B C 1
ATOM 1484 O O . LEU B 1 81 ? -14.445 13.984 2.682 1 82.44 81 LEU B O 1
ATOM 1488 N N . ASP B 1 82 ? -14.938 12.531 1.008 1 87.06 82 ASP B N 1
ATOM 1489 C CA . ASP B 1 82 ? -14.352 11.438 1.774 1 87.06 82 ASP 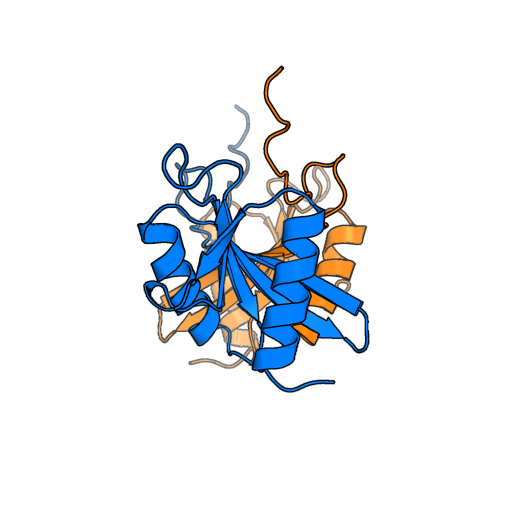B CA 1
ATOM 1490 C C . ASP B 1 82 ? -12.852 11.312 1.491 1 87.06 82 ASP B C 1
ATOM 1492 O O . ASP B 1 82 ? -12.406 11.594 0.379 1 87.06 82 ASP B O 1
ATOM 1496 N N . VAL B 1 83 ? -12.164 11.039 2.525 1 91.75 83 VAL B N 1
ATOM 1497 C CA . VAL B 1 83 ? -10.727 10.828 2.416 1 91.75 83 VAL B CA 1
ATOM 1498 C C . VAL B 1 83 ? -10.398 9.359 2.645 1 91.75 83 VAL B C 1
ATOM 1500 O O . VAL B 1 83 ? -10.805 8.773 3.654 1 91.75 83 VAL B O 1
ATOM 1503 N N . GLN B 1 84 ? -9.766 8.828 1.614 1 91.75 84 GLN B N 1
ATOM 1504 C CA . GLN B 1 84 ? -9.289 7.457 1.757 1 91.75 84 GLN B CA 1
ATOM 1505 C C . GLN B 1 84 ? -7.766 7.418 1.898 1 91.75 84 GLN B C 1
ATOM 1507 O O . GLN B 1 84 ? -7.059 8.172 1.229 1 91.75 84 GLN B O 1
ATOM 1512 N N . MET B 1 85 ? -7.352 6.539 2.791 1 94.56 85 MET B N 1
ATOM 1513 C CA . MET B 1 85 ? -5.918 6.434 3.053 1 94.56 85 MET B CA 1
ATOM 1514 C C . MET B 1 85 ? -5.441 4.992 2.893 1 94.56 85 MET B C 1
ATOM 1516 O O . MET B 1 85 ? -6.086 4.062 3.379 1 94.56 85 MET B O 1
ATOM 1520 N N . VAL B 1 86 ? -4.387 4.898 2.172 1 94.44 86 VAL B N 1
ATOM 1521 C CA . VAL B 1 86 ? -3.801 3.584 1.944 1 94.44 86 VAL B CA 1
ATOM 1522 C C . VAL B 1 86 ? -2.305 3.623 2.252 1 94.44 86 VAL B C 1
ATOM 1524 O O . VAL B 1 86 ? -1.581 4.48 1.736 1 94.44 86 VAL B O 1
ATOM 1527 N N . SER B 1 87 ? -1.904 2.76 3.127 1 95.19 87 SER B N 1
ATOM 1528 C CA . SER B 1 87 ? -0.465 2.633 3.332 1 95.19 87 SER B CA 1
ATOM 1529 C C . SER B 1 87 ? 0.172 1.761 2.254 1 95.19 87 SER B C 1
ATOM 1531 O O . SER B 1 87 ? -0.447 0.81 1.772 1 95.19 87 SER B O 1
ATOM 1533 N N . ALA B 1 88 ? 1.288 2.123 1.844 1 94.44 88 ALA B N 1
ATOM 1534 C CA . ALA B 1 88 ? 2.064 1.374 0.86 1 94.44 88 ALA B CA 1
ATOM 1535 C C . ALA B 1 88 ? 3.385 0.893 1.454 1 94.44 88 ALA B C 1
ATOM 1537 O O . ALA B 1 88 ? 4.203 1.701 1.896 1 94.44 88 ALA B O 1
ATOM 1538 N N . GLU B 1 89 ? 3.578 -0.366 1.473 1 93.25 89 GLU B N 1
ATOM 1539 C CA . GLU B 1 89 ? 4.801 -0.95 2.012 1 93.25 89 GLU B CA 1
ATOM 1540 C C . GLU B 1 89 ? 5.453 -1.891 1.001 1 93.25 89 GLU B C 1
ATOM 1542 O O . GLU B 1 89 ? 4.793 -2.768 0.443 1 93.25 89 GLU B O 1
ATOM 1547 N N . ARG B 1 90 ? 6.719 -1.684 0.813 1 90.88 90 ARG B N 1
ATOM 1548 C CA . ARG B 1 90 ? 7.465 -2.564 -0.077 1 90.88 90 ARG B CA 1
ATOM 1549 C C . ARG B 1 90 ? 7.617 -3.957 0.529 1 90.88 90 ARG B C 1
ATOM 1551 O O . ARG B 1 90 ? 7.895 -4.094 1.723 1 90.88 90 ARG B O 1
ATOM 1558 N N . MET B 1 91 ? 7.355 -4.949 -0.295 1 89.81 91 MET B N 1
ATOM 1559 C CA . MET B 1 91 ? 7.508 -6.336 0.136 1 89.81 91 MET B CA 1
ATOM 1560 C C . MET B 1 91 ? 8.641 -7.02 -0.621 1 89.81 91 MET B C 1
ATOM 1562 O O . MET B 1 91 ? 8.898 -6.707 -1.785 1 89.81 91 MET B O 1
ATOM 1566 N N . GLU B 1 92 ? 9.297 -7.875 0.156 1 84.44 92 GLU B N 1
ATOM 1567 C CA . GLU B 1 92 ? 10.336 -8.703 -0.453 1 84.44 92 GLU B CA 1
ATOM 1568 C C . GLU B 1 92 ? 10.039 -10.188 -0.261 1 84.44 92 GLU B C 1
ATOM 1570 O O . GLU B 1 92 ? 9.398 -10.578 0.72 1 84.44 92 GLU B O 1
ATOM 1575 N N . LEU B 1 93 ? 10.195 -11 -1.228 1 75.88 93 LEU B N 1
ATOM 1576 C CA . LEU B 1 93 ? 9.984 -12.438 -1.127 1 75.88 93 LEU B CA 1
ATOM 1577 C C . LEU B 1 93 ? 11.086 -13.094 -0.299 1 75.88 93 LEU B C 1
ATOM 1579 O O . LEU B 1 93 ? 10.93 -14.227 0.164 1 75.88 93 LEU B O 1
ATOM 1583 N N . SER B 1 94 ? 12.164 -12.516 -0.049 1 62 94 SER B N 1
ATOM 1584 C CA . SER B 1 94 ? 13.266 -13.18 0.644 1 62 94 SER B CA 1
ATOM 1585 C C . SER B 1 94 ? 12.961 -13.367 2.125 1 62 94 SER B C 1
ATOM 1587 O O . SER B 1 94 ? 12.172 -12.609 2.701 1 62 94 SER B O 1
ATOM 1589 N N . GLY B 1 95 ? 13.102 -14.656 2.83 1 56.78 95 GLY B N 1
ATOM 1590 C CA . GLY B 1 95 ? 12.781 -15.312 4.086 1 56.78 95 GLY B CA 1
ATOM 1591 C C . GLY B 1 95 ? 12.93 -14.406 5.289 1 56.78 95 GLY B C 1
ATOM 1592 O O . GLY B 1 95 ? 12.383 -14.688 6.359 1 56.78 95 GLY B O 1
ATOM 1593 N N . GLY B 1 96 ? 13.891 -13.617 5.41 1 49.56 96 GLY B N 1
ATOM 1594 C CA . GLY B 1 96 ? 14.281 -13.391 6.793 1 49.56 96 GLY B CA 1
ATOM 1595 C C . GLY B 1 96 ? 13.586 -12.195 7.422 1 49.56 96 GLY B C 1
ATOM 1596 O O . GLY B 1 96 ? 13.633 -12.016 8.641 1 49.56 96 GLY B O 1
ATOM 1597 N N . GLY B 1 97 ? 13 -11.273 6.73 1 52.28 97 GLY B N 1
ATOM 1598 C CA . GLY B 1 97 ? 12.641 -10.07 7.473 1 52.28 97 GLY B CA 1
ATOM 1599 C C . GLY B 1 97 ? 11.148 -9.789 7.469 1 52.28 97 GLY B C 1
ATOM 1600 O O . GLY B 1 97 ? 10.375 -10.539 6.879 1 52.28 97 GLY B O 1
ATOM 1601 N N . ASP B 1 98 ? 10.617 -8.758 8.359 1 54 98 ASP B N 1
ATOM 1602 C CA . ASP B 1 98 ? 9.242 -8.328 8.57 1 54 98 ASP B CA 1
ATOM 1603 C C . ASP B 1 98 ? 8.578 -7.93 7.25 1 54 98 ASP B C 1
ATOM 1605 O O . ASP B 1 98 ? 7.352 -7.926 7.141 1 54 98 ASP B O 1
ATOM 1609 N N . ARG B 1 99 ? 9.336 -7.816 6.242 1 60.66 99 ARG B N 1
ATOM 1610 C CA . ARG B 1 99 ? 8.852 -7.359 4.941 1 60.66 99 ARG B CA 1
ATOM 1611 C C . ARG B 1 99 ? 8.828 -8.5 3.934 1 60.66 99 ARG B C 1
ATOM 1613 O O . ARG B 1 99 ? 8.781 -8.266 2.725 1 60.66 99 ARG B O 1
ATOM 1620 N N . SER B 1 100 ? 8.852 -9.656 4.574 1 68.19 100 SER B N 1
ATOM 1621 C CA . SER B 1 100 ? 8.898 -10.82 3.686 1 68.19 100 SER B CA 1
ATOM 1622 C C . SE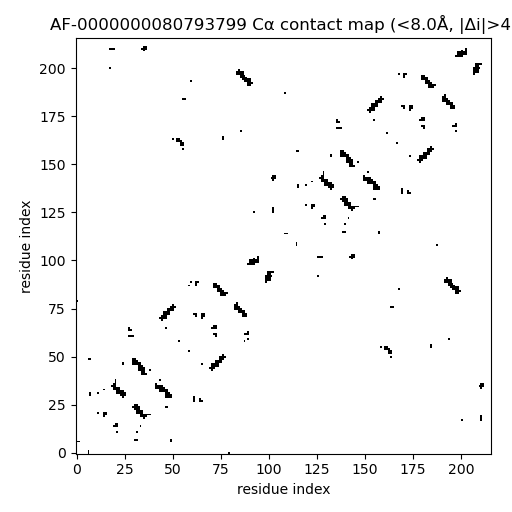R B 1 100 ? 7.52 -11.453 3.535 1 68.19 100 SER B C 1
ATOM 1624 O O . SER B 1 100 ? 6.734 -11.477 4.484 1 68.19 100 SER B O 1
ATOM 1626 N N . LEU B 1 101 ? 7.191 -11.609 2.34 1 73.81 101 LEU B N 1
ATOM 1627 C CA . LEU B 1 101 ? 6.062 -12.516 2.162 1 73.81 101 LEU B CA 1
ATOM 1628 C C . LEU B 1 101 ? 6.379 -13.898 2.73 1 73.81 101 LEU B C 1
ATOM 1630 O O . LEU B 1 101 ? 7.414 -14.484 2.408 1 73.81 101 LEU B O 1
ATOM 1634 N N . ALA B 1 102 ? 6.242 -14.117 4.016 1 60.56 102 ALA B N 1
ATOM 1635 C CA . ALA B 1 102 ? 6.648 -15.375 4.645 1 60.56 102 ALA B CA 1
ATOM 1636 C C . ALA B 1 102 ? 5.688 -16.5 4.289 1 60.56 102 ALA B C 1
ATOM 1638 O O . ALA B 1 102 ? 4.477 -16.391 4.492 1 60.56 102 ALA B O 1
ATOM 1639 N N . ALA B 1 103 ? 6.285 -17.375 3.473 1 57.16 103 ALA B N 1
ATOM 1640 C CA . ALA B 1 103 ? 5.582 -18.656 3.396 1 57.16 103 ALA B CA 1
ATOM 1641 C C . ALA B 1 103 ? 5.738 -19.453 4.695 1 57.16 103 ALA B C 1
ATOM 1643 O O . A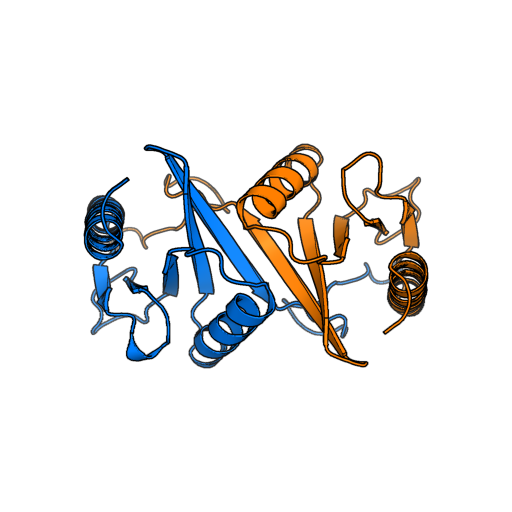LA B 1 103 ? 6.723 -19.281 5.418 1 57.16 103 ALA B O 1
ATOM 1644 N N . ARG B 1 104 ? 4.688 -19.797 5.469 1 48.16 104 ARG B N 1
ATOM 1645 C CA . ARG B 1 104 ? 4.871 -20.578 6.691 1 48.16 104 ARG B C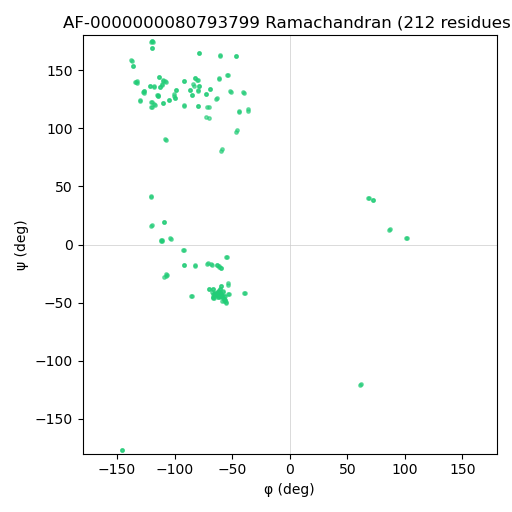A 1
ATOM 1646 C C . ARG B 1 104 ? 5.844 -21.734 6.465 1 48.16 104 ARG B C 1
ATOM 1648 O O . ARG B 1 104 ? 5.828 -22.375 5.41 1 48.16 104 ARG B O 1
ATOM 1655 N N . SER B 1 105 ? 6.98 -21.609 7.191 1 42.97 105 SER B N 1
ATOM 1656 C CA . SER B 1 105 ? 7.895 -22.75 7.289 1 42.97 105 SER B CA 1
ATOM 1657 C C . SER B 1 105 ? 7.129 -24.062 7.453 1 42.97 105 SER B C 1
ATOM 1659 O O . SER B 1 105 ? 6.121 -24.109 8.156 1 42.97 105 SER B O 1
ATOM 1661 N N . PRO B 1 106 ? 7.43 -25.172 6.656 1 35.56 106 PRO B N 1
ATOM 1662 C CA . PRO B 1 106 ? 6.898 -26.5 6.996 1 35.56 106 PRO B CA 1
ATOM 1663 C C . PRO B 1 106 ? 7.062 -26.828 8.477 1 35.56 106 PRO B C 1
ATOM 1665 O O . PRO B 1 106 ? 8.055 -26.453 9.094 1 35.56 106 PRO B O 1
ATOM 1668 N N . GLY B 1 107 ? 6.02 -26.641 9.242 1 28.92 107 GLY B N 1
ATOM 1669 C CA . GLY B 1 107 ? 6.207 -27.203 10.562 1 28.92 107 GLY B CA 1
ATOM 1670 C C . GLY B 1 107 ? 6.992 -28.5 10.555 1 28.92 107 GLY B C 1
ATOM 1671 O O . GLY B 1 107 ? 6.734 -29.375 9.727 1 28.92 107 GLY B O 1
ATOM 1672 N N . THR B 1 108 ? 8.148 -28.453 11.156 1 25.94 108 THR B N 1
ATOM 1673 C CA . THR B 1 108 ? 8.617 -29.766 11.617 1 25.94 108 THR B CA 1
ATOM 1674 C C . THR B 1 108 ? 7.543 -30.469 12.445 1 25.94 108 THR B C 1
ATOM 1676 O O . THR B 1 108 ? 6.762 -29.812 13.141 1 25.94 108 THR B O 1
#

Nearest PDB structures (foldseek):
  8hmz-assembly1_B  TM=8.765E-01  e=2.723E-06  Homo sapiens
  8hmy-assembly1_A  TM=8.316E-01  e=1.853E-06  Homo sapiens
  7zrz-assembly1_AP1  TM=8.717E-01  e=1.047E-05  Homo sapiens
  3p1z-assembly3_J  TM=8.648E-01  e=1.116E-05  Aeropyrum pernix
  2ohe-assembly1_A  TM=8.842E-01  e=8.192E-04  Thermoplasma acidophilum DSM 1728

Organism: Encephalitozoon cuniculi (strain GB-M1) (NCBI:txid284813)

pLDDT: mean 84.92, std 16.19, range [25.5, 98.19]

Foldseek 3Di:
DDDPVVVLVVVCVVLVVVPWDWAACVVLPAGIFTDNDDVVVTPTAAGEHEDPPDDVVRVVVSQVSQVVSNHWYWYWYDDDPDIDIDTDDAADCDDDDPRHPHDPDPDD/DDDPVVVLVVVCVVLVVVPWDWAACVVLPAGIFTDNDDVVVGPTAAGEHEDPPDDVVRVVVSQVSQVVRNHWYWYWYDDDPDIDIDTDDAADCDDDDPRHPDDPDPDD

Radius of gyration: 18.18 Å; Cα contacts (8 Å, |Δi|>4): 402; chains: 2; bounding box: 31×53×53 Å

Secondary structure (DSSP, 8-state):
---HHHHHHHHHHHHHHTT-EEEE-GGGTSSEEEESS-TTTS-EEEEEEE-SS--HHHHHHHHHHHHHTT-EEEEEEEETTEEEEEEEEEEB-STTSTTB--------/---HHHHHHHHHHHHHHTT-EEEE-GGGTSSEEEESS-TTTS-EEEEEEE-SS--HHHHHHHHHHHHHTT-EEEEEEEETTEEEEEEEEEEB-STTSTTB--------